Protein AF-A0A3P7KPQ6-F1 (afdb_monomer_lite)

Radius of gyration: 29.23 Å; chains: 1; bounding box: 78×46×82 Å

Structure (mmCIF, N/CA/C/O backbone):
data_AF-A0A3P7KPQ6-F1
#
_entry.id   AF-A0A3P7KPQ6-F1
#
loop_
_atom_site.group_PDB
_atom_site.id
_atom_site.type_symbol
_atom_site.label_atom_id
_atom_site.label_alt_id
_atom_site.label_comp_id
_atom_site.label_asym_id
_atom_site.label_entity_id
_atom_site.label_seq_id
_atom_site.pdbx_PDB_ins_code
_atom_site.Cartn_x
_atom_site.Cartn_y
_atom_site.Cartn_z
_atom_site.occupancy
_atom_site.B_iso_or_equiv
_atom_site.auth_seq_id
_atom_site.auth_comp_id
_atom_site.auth_asym_id
_atom_site.auth_atom_id
_atom_site.pdbx_PDB_model_num
ATOM 1 N N . MET A 1 1 ? 40.093 -17.070 -29.134 1.00 40.03 1 MET A N 1
ATOM 2 C CA . MET A 1 1 ? 38.646 -16.863 -29.335 1.00 40.03 1 MET A CA 1
ATOM 3 C C . MET A 1 1 ? 38.081 -16.556 -27.960 1.00 40.03 1 MET A C 1
ATOM 5 O O . MET A 1 1 ? 38.085 -17.448 -27.127 1.00 40.03 1 MET A O 1
ATOM 9 N N . ILE A 1 2 ? 37.786 -15.289 -27.662 1.00 41.88 2 ILE A N 1
ATOM 10 C CA . ILE A 1 2 ? 37.215 -14.915 -26.360 1.00 41.88 2 ILE A CA 1
ATOM 11 C C . ILE A 1 2 ? 35.729 -15.240 -26.460 1.00 41.88 2 ILE A C 1
ATOM 13 O O . ILE A 1 2 ? 35.014 -14.605 -27.232 1.00 41.88 2 ILE A O 1
ATOM 17 N N . VAL A 1 3 ? 35.294 -16.284 -25.761 1.00 50.78 3 VAL A N 1
ATOM 18 C CA . VAL A 1 3 ? 33.870 -16.552 -25.576 1.00 50.78 3 VAL A CA 1
ATOM 19 C C . VAL A 1 3 ? 33.383 -15.497 -24.590 1.00 50.78 3 VAL A C 1
ATOM 21 O O . VAL A 1 3 ? 33.813 -15.490 -23.443 1.00 50.78 3 VAL A O 1
ATOM 24 N N . LEU A 1 4 ? 32.561 -14.560 -25.057 1.00 64.06 4 LEU A N 1
ATOM 25 C CA . LEU A 1 4 ? 31.861 -13.623 -24.181 1.00 64.06 4 LEU A CA 1
ATOM 26 C C . LEU A 1 4 ? 30.796 -14.427 -23.430 1.00 64.06 4 LEU A C 1
ATOM 28 O O . LEU A 1 4 ? 29.825 -14.873 -24.046 1.00 64.06 4 LEU A O 1
ATOM 32 N N . GLU A 1 5 ? 30.997 -14.652 -22.130 1.00 74.44 5 GLU A N 1
ATOM 33 C CA . GLU A 1 5 ? 30.219 -15.610 -21.325 1.00 74.44 5 GLU A CA 1
ATOM 34 C C . GLU A 1 5 ? 28.703 -15.348 -21.370 1.00 74.44 5 GLU A C 1
ATOM 36 O O . GLU A 1 5 ? 27.913 -16.292 -21.355 1.00 74.44 5 GLU A O 1
ATOM 41 N N . CYS A 1 6 ? 28.285 -14.092 -21.561 1.00 90.50 6 CYS A N 1
ATOM 42 C CA . CYS A 1 6 ? 26.873 -13.703 -21.620 1.00 90.50 6 CYS A CA 1
ATOM 43 C C . CYS A 1 6 ? 26.280 -13.522 -23.024 1.00 90.50 6 CYS A C 1
ATOM 45 O O . CYS A 1 6 ? 25.148 -13.061 -23.157 1.00 90.50 6 CYS A O 1
ATOM 47 N N . SER A 1 7 ? 26.986 -13.920 -24.086 1.00 85.81 7 SER A N 1
ATOM 48 C CA . SER A 1 7 ? 26.488 -13.796 -25.472 1.00 85.81 7 SER A CA 1
ATOM 49 C C . SER A 1 7 ? 25.746 -15.032 -25.995 1.00 85.81 7 SER A C 1
ATOM 51 O O . SER A 1 7 ? 25.157 -14.988 -27.072 1.00 85.81 7 SER A O 1
ATOM 53 N N . GLU A 1 8 ? 25.755 -16.130 -25.240 1.00 88.75 8 GLU A N 1
ATOM 54 C CA . GLU A 1 8 ? 25.076 -17.382 -25.580 1.00 88.75 8 GLU A CA 1
ATOM 55 C C . GLU A 1 8 ? 24.461 -18.010 -24.325 1.00 88.75 8 GLU A C 1
ATOM 57 O O . GLU A 1 8 ? 24.780 -19.137 -23.932 1.00 88.75 8 GLU A O 1
ATOM 62 N N . LEU A 1 9 ? 23.567 -17.278 -23.669 1.00 90.88 9 LEU A N 1
ATOM 63 C CA . LEU A 1 9 ? 22.932 -17.745 -22.443 1.00 90.88 9 LEU A CA 1
ATOM 64 C C . LEU A 1 9 ? 21.876 -18.817 -22.734 1.00 90.88 9 LEU A C 1
ATOM 66 O O . LEU A 1 9 ? 21.063 -18.701 -23.658 1.00 90.88 9 LEU A O 1
ATOM 70 N N . GLY A 1 10 ? 21.888 -19.864 -21.909 1.00 88.56 10 GLY A N 1
ATOM 71 C CA . GLY A 1 10 ? 20.759 -20.782 -21.770 1.00 88.56 10 GLY A CA 1
ATOM 72 C C . GLY A 1 10 ? 19.614 -20.143 -20.971 1.00 88.56 10 GLY A C 1
ATOM 73 O O . GLY A 1 10 ? 19.654 -18.950 -20.676 1.00 88.56 10 GLY A O 1
ATOM 74 N N . PRO A 1 11 ? 18.575 -20.909 -20.604 1.00 87.12 11 PRO A N 1
ATOM 75 C CA . PRO A 1 11 ? 17.462 -20.381 -19.824 1.00 87.12 11 PRO A CA 1
ATOM 76 C C . PRO A 1 11 ? 17.933 -19.812 -18.478 1.00 87.12 11 PRO A C 1
ATOM 78 O O . PRO A 1 11 ? 18.502 -20.532 -17.660 1.00 87.12 11 PRO A O 1
ATOM 81 N N . ILE A 1 12 ? 17.651 -18.531 -18.239 1.00 85.56 12 ILE A N 1
ATOM 82 C CA . ILE A 1 12 ? 17.834 -17.863 -16.946 1.00 85.56 12 ILE A CA 1
ATOM 83 C C . ILE A 1 12 ? 16.513 -17.201 -16.582 1.00 85.56 12 ILE A C 1
ATOM 85 O O . ILE A 1 12 ? 15.968 -16.420 -17.361 1.00 85.56 12 ILE A O 1
ATOM 89 N N . THR A 1 13 ? 15.998 -17.521 -15.397 1.00 78.44 13 THR A N 1
ATOM 90 C CA . THR A 1 13 ? 14.724 -16.982 -14.890 1.00 78.44 13 THR A CA 1
ATOM 91 C C . THR A 1 13 ? 14.867 -16.270 -13.545 1.00 78.44 13 THR A C 1
ATOM 93 O O . THR A 1 13 ? 13.930 -15.608 -13.103 1.00 78.44 13 THR A O 1
ATOM 96 N N . ASN A 1 14 ? 16.033 -16.360 -12.891 1.00 87.88 14 ASN A N 1
ATOM 97 C CA . ASN A 1 14 ? 16.299 -15.722 -11.602 1.00 87.88 14 ASN A CA 1
ATOM 98 C C . ASN A 1 14 ? 17.379 -14.635 -11.728 1.00 87.88 14 ASN A C 1
ATOM 100 O O . ASN A 1 14 ? 18.436 -14.855 -12.317 1.00 87.88 14 ASN A O 1
ATOM 104 N N . ALA A 1 15 ? 17.120 -13.478 -11.118 1.00 92.69 15 ALA A N 1
ATOM 105 C CA . ALA A 1 15 ? 18.017 -12.330 -11.081 1.00 92.69 15 ALA A CA 1
ATOM 106 C C . ALA A 1 15 ? 19.390 -12.618 -10.475 1.00 92.69 15 ALA A C 1
ATOM 108 O O . ALA A 1 15 ? 20.374 -12.087 -10.974 1.00 92.69 15 ALA A O 1
ATOM 109 N N . ALA A 1 16 ? 19.465 -13.444 -9.425 1.00 93.00 16 ALA A N 1
ATOM 110 C CA . ALA A 1 16 ? 20.740 -13.751 -8.772 1.00 93.00 16 ALA A CA 1
ATOM 111 C C . ALA A 1 16 ? 21.706 -14.449 -9.740 1.00 93.00 16 ALA A C 1
ATOM 113 O O . ALA A 1 16 ? 22.848 -14.031 -9.878 1.00 93.00 16 ALA A O 1
ATOM 114 N N . GLN A 1 17 ? 21.204 -15.433 -10.490 1.00 92.00 17 GLN A N 1
ATOM 115 C CA . GLN A 1 17 ? 21.990 -16.144 -11.495 1.00 92.00 17 GLN A CA 1
ATOM 116 C C . GLN A 1 17 ? 22.426 -15.216 -12.635 1.00 92.00 17 GLN A C 1
ATOM 118 O O . GLN A 1 17 ? 23.574 -15.273 -13.060 1.00 92.00 17 GLN A O 1
ATOM 123 N N . LEU A 1 18 ? 21.526 -14.353 -13.127 1.00 93.88 18 LEU A N 1
ATOM 124 C CA . LEU A 1 18 ? 21.885 -13.381 -14.164 1.00 93.88 18 LEU A CA 1
ATOM 125 C C . LEU A 1 18 ? 22.985 -12.431 -13.673 1.00 93.88 18 LEU A C 1
ATOM 127 O O . LEU A 1 18 ? 23.912 -12.132 -14.416 1.00 93.88 18 LEU A O 1
ATOM 131 N N . PHE A 1 19 ? 22.874 -11.961 -12.430 1.00 94.94 19 PHE A N 1
ATOM 132 C CA . PHE A 1 19 ? 23.860 -11.079 -11.821 1.00 94.94 19 PHE A CA 1
ATOM 133 C C . PHE A 1 19 ? 25.223 -11.764 -11.687 1.00 94.94 19 PHE A C 1
ATOM 135 O O . PHE A 1 19 ? 26.215 -11.224 -12.158 1.00 94.94 19 PHE A O 1
ATOM 142 N N . GLU A 1 20 ? 25.268 -12.968 -11.116 1.00 92.56 20 GLU A N 1
ATOM 143 C CA . GLU A 1 20 ? 26.513 -13.723 -10.929 1.00 92.56 20 GLU A CA 1
ATOM 144 C C . GLU A 1 20 ? 27.228 -14.030 -12.249 1.00 92.56 20 GLU A C 1
ATOM 146 O O . GLU A 1 20 ? 28.453 -14.027 -12.286 1.00 92.56 20 GLU A O 1
ATOM 151 N N . GLN A 1 21 ? 26.476 -14.282 -13.325 1.00 91.94 21 GLN A N 1
ATOM 152 C CA . GLN A 1 21 ? 27.052 -14.635 -14.624 1.00 91.94 21 GLN A CA 1
ATOM 153 C C . GLN A 1 21 ? 27.410 -13.422 -15.486 1.00 91.94 21 GLN A C 1
ATOM 155 O O . GLN A 1 21 ? 28.360 -13.501 -16.254 1.00 91.94 21 GLN A O 1
ATOM 160 N N . CYS A 1 22 ? 26.651 -12.324 -15.400 1.00 95.00 22 CYS A N 1
ATOM 161 C CA . CYS A 1 22 ? 26.729 -11.229 -16.374 1.00 95.00 22 CYS A CA 1
ATOM 162 C C . CYS A 1 22 ? 27.070 -9.862 -15.788 1.00 95.00 22 CYS A C 1
ATOM 164 O O . CYS A 1 22 ? 27.018 -8.864 -16.513 1.00 95.00 22 CYS A O 1
ATOM 166 N N . ALA A 1 23 ? 27.391 -9.768 -14.496 1.00 94.62 23 ALA A N 1
ATOM 167 C CA . ALA A 1 23 ? 27.790 -8.496 -13.912 1.00 94.62 23 ALA A CA 1
ATOM 168 C C . ALA A 1 23 ? 29.025 -7.919 -14.615 1.00 94.62 23 ALA A C 1
ATOM 170 O O . ALA A 1 23 ? 30.063 -8.564 -14.720 1.00 94.62 23 ALA A O 1
ATOM 171 N N . GLY A 1 24 ? 28.909 -6.679 -15.097 1.00 91.56 24 GLY A N 1
ATOM 172 C CA . GLY A 1 24 ? 29.990 -5.993 -15.801 1.00 91.56 24 GLY A CA 1
ATOM 173 C C . GLY A 1 24 ? 30.233 -6.453 -17.242 1.00 91.56 24 GLY A C 1
ATOM 174 O O . GLY A 1 24 ? 31.104 -5.868 -17.892 1.00 91.56 24 GLY A O 1
ATOM 175 N N . GLU A 1 25 ? 29.466 -7.414 -17.761 1.00 95.00 25 GLU A N 1
ATOM 176 C CA . GLU A 1 25 ? 29.592 -7.880 -19.142 1.00 95.00 25 GLU A CA 1
ATOM 177 C C . GLU A 1 25 ? 29.020 -6.858 -20.147 1.00 95.00 25 GLU A C 1
ATOM 179 O O . GLU A 1 25 ? 28.042 -6.160 -19.859 1.00 95.00 25 GLU A O 1
ATOM 184 N N . PRO A 1 26 ? 29.607 -6.737 -21.353 1.00 95.38 26 PRO A N 1
ATOM 185 C CA . PRO A 1 26 ? 29.146 -5.782 -22.359 1.00 95.38 26 PRO A CA 1
ATOM 186 C C . PRO A 1 26 ? 27.950 -6.274 -23.185 1.00 95.38 26 PRO A C 1
ATOM 188 O O . PRO A 1 26 ? 27.300 -5.456 -23.841 1.00 95.38 26 PRO A O 1
ATOM 191 N N . PHE A 1 27 ? 27.657 -7.578 -23.169 1.00 95.62 27 PHE A N 1
ATOM 192 C CA . PHE A 1 27 ? 26.602 -8.185 -23.979 1.00 95.62 27 PHE A CA 1
ATOM 193 C C . PHE A 1 27 ? 25.775 -9.185 -23.176 1.00 95.62 27 PHE A C 1
ATOM 195 O O . PHE A 1 27 ? 26.331 -10.000 -22.445 1.00 95.62 27 PHE A O 1
ATOM 202 N N . ILE A 1 28 ? 24.455 -9.169 -23.373 1.00 95.56 28 ILE A N 1
ATOM 203 C CA . ILE A 1 28 ? 23.542 -10.220 -22.899 1.00 95.56 28 ILE A CA 1
ATOM 204 C C . ILE A 1 28 ? 22.723 -10.719 -24.083 1.00 95.56 28 ILE A C 1
ATOM 206 O O . ILE A 1 28 ? 21.909 -9.972 -24.621 1.00 95.56 28 ILE A O 1
ATOM 210 N N . ALA A 1 29 ? 22.884 -11.977 -24.481 1.00 94.31 29 ALA A N 1
ATOM 211 C CA . ALA A 1 29 ? 22.094 -12.564 -25.556 1.00 94.31 29 ALA A CA 1
ATOM 212 C C . ALA A 1 29 ? 21.772 -14.048 -25.305 1.00 94.31 29 ALA A C 1
ATOM 214 O O . ALA A 1 29 ? 22.604 -14.788 -24.773 1.00 94.31 29 ALA A O 1
ATOM 215 N N . PRO A 1 30 ? 20.561 -14.504 -25.676 1.00 93.69 30 PRO A N 1
ATOM 216 C CA . PRO A 1 30 ? 20.190 -15.907 -25.610 1.00 93.69 30 PRO A CA 1
ATOM 217 C C . PRO A 1 30 ? 20.825 -16.704 -26.743 1.00 93.69 30 PRO A C 1
ATOM 219 O O . PRO A 1 30 ? 20.992 -16.205 -27.856 1.00 93.69 30 PRO A O 1
ATOM 222 N N . ARG A 1 31 ? 21.019 -18.003 -26.513 1.00 92.69 31 ARG A N 1
ATOM 223 C CA . ARG A 1 31 ? 21.176 -18.954 -27.623 1.00 92.69 31 ARG A CA 1
ATOM 224 C C . ARG A 1 31 ? 19.899 -19.019 -28.469 1.00 92.69 31 ARG A C 1
ATOM 226 O O . ARG A 1 31 ? 18.802 -18.833 -27.928 1.00 92.69 31 ARG A O 1
ATOM 233 N N . PRO A 1 32 ? 19.998 -19.354 -29.770 1.00 90.94 32 PRO A N 1
ATOM 234 C CA . PRO A 1 32 ? 18.831 -19.555 -30.624 1.00 90.94 32 PRO A CA 1
ATOM 235 C C . PRO A 1 32 ? 17.777 -20.458 -29.968 1.00 90.94 32 PRO A C 1
ATOM 237 O O . PRO A 1 32 ? 18.093 -21.520 -29.437 1.00 90.94 32 PRO A O 1
ATOM 240 N N . GLY A 1 33 ? 16.518 -20.014 -29.979 1.00 89.94 33 GLY A N 1
ATOM 241 C CA . GLY A 1 33 ? 15.397 -20.733 -29.360 1.00 89.94 33 GLY A CA 1
ATOM 242 C C . GLY A 1 33 ? 15.212 -20.507 -27.853 1.00 89.94 33 GLY A C 1
ATOM 243 O O . GLY A 1 33 ? 14.233 -21.001 -27.299 1.00 89.94 33 GLY A O 1
ATOM 244 N N . THR A 1 34 ? 16.085 -19.742 -27.186 1.00 93.38 34 THR A N 1
ATOM 245 C CA . THR A 1 34 ? 15.959 -19.422 -25.752 1.00 93.38 34 THR A CA 1
ATOM 246 C C . THR A 1 34 ? 15.285 -18.067 -25.531 1.00 93.38 34 THR A C 1
ATOM 248 O O . THR A 1 34 ? 15.597 -17.085 -26.202 1.00 93.38 34 THR A O 1
ATOM 251 N N . ILE A 1 35 ? 14.379 -17.997 -24.550 1.00 92.44 35 ILE A N 1
ATOM 252 C CA . ILE A 1 35 ? 13.733 -16.755 -24.108 1.00 92.44 35 ILE A CA 1
ATOM 253 C C . ILE A 1 35 ? 14.295 -16.376 -22.738 1.00 92.44 35 ILE A C 1
ATOM 255 O O . ILE A 1 35 ? 14.120 -17.117 -21.773 1.00 92.44 35 ILE A O 1
ATOM 259 N N . LEU A 1 36 ? 14.932 -15.208 -22.644 1.00 94.56 36 LEU A N 1
ATOM 260 C CA . LEU A 1 36 ? 15.418 -14.656 -21.377 1.00 94.56 36 LEU A CA 1
ATOM 261 C C . LEU A 1 36 ? 14.417 -13.640 -20.836 1.00 94.56 36 LEU A C 1
ATOM 263 O O . LEU A 1 36 ? 14.310 -12.529 -21.354 1.00 94.56 36 LEU A O 1
ATOM 267 N N . HIS A 1 37 ? 13.689 -14.007 -19.787 1.00 95.19 37 HIS A N 1
ATOM 268 C CA . HIS A 1 37 ? 12.849 -13.072 -19.042 1.00 95.19 37 HIS A CA 1
ATOM 269 C C . HIS A 1 37 ? 13.200 -13.171 -17.564 1.00 95.19 37 HIS A C 1
ATOM 271 O O . HIS A 1 37 ? 13.042 -14.229 -16.961 1.00 95.19 37 HIS A O 1
ATOM 277 N N . VAL A 1 38 ? 13.693 -12.069 -16.997 1.00 96.06 38 VAL A N 1
ATOM 278 C CA . VAL A 1 38 ? 14.183 -12.032 -15.619 1.00 96.06 38 VAL A CA 1
ATOM 279 C C . VAL A 1 38 ? 13.532 -10.889 -14.840 1.00 96.06 38 VAL A C 1
ATOM 281 O O . VAL A 1 38 ? 13.500 -9.741 -15.284 1.00 96.06 38 VAL A O 1
ATOM 284 N N . ASP A 1 39 ? 13.015 -11.210 -13.656 1.00 96.38 39 ASP A N 1
ATOM 285 C CA . ASP A 1 39 ? 12.513 -10.235 -12.688 1.00 96.38 39 ASP A CA 1
ATOM 286 C C . ASP A 1 39 ? 13.653 -9.775 -11.770 1.00 96.38 39 ASP A C 1
ATOM 288 O O . ASP A 1 39 ? 14.111 -10.527 -10.911 1.00 96.38 39 ASP A O 1
ATOM 292 N N . LEU A 1 40 ? 14.096 -8.530 -11.946 1.00 96.81 40 LEU A N 1
ATOM 293 C CA . LEU A 1 40 ? 15.186 -7.906 -11.196 1.00 96.81 40 LEU A CA 1
ATOM 294 C C . LEU A 1 40 ? 14.705 -7.104 -9.979 1.00 96.81 40 LEU A C 1
ATOM 296 O O . LEU A 1 40 ? 15.508 -6.430 -9.337 1.00 96.81 40 LEU A O 1
ATOM 300 N N . SER A 1 41 ? 13.421 -7.179 -9.617 1.00 94.88 41 SER A N 1
ATOM 301 C CA . SER A 1 41 ? 12.817 -6.379 -8.536 1.00 94.88 41 SER A CA 1
ATOM 302 C C . SER A 1 41 ? 13.497 -6.533 -7.173 1.00 94.88 41 SER A C 1
ATOM 304 O O . SER A 1 41 ? 13.357 -5.664 -6.313 1.00 94.88 41 SER A O 1
ATOM 306 N N . LYS A 1 42 ? 14.202 -7.652 -6.962 1.00 93.88 42 LYS A N 1
ATOM 307 C CA . LYS A 1 42 ? 14.890 -7.992 -5.708 1.00 93.88 42 LYS A CA 1
ATOM 308 C C . LYS A 1 42 ? 16.362 -7.579 -5.664 1.00 93.88 42 LYS A C 1
ATOM 310 O O . LYS A 1 42 ? 16.957 -7.694 -4.597 1.00 93.88 42 LYS A O 1
ATOM 315 N N . LEU A 1 43 ? 16.950 -7.144 -6.780 1.00 95.50 43 LEU A N 1
ATOM 316 C CA . LEU A 1 43 ? 18.332 -6.668 -6.780 1.00 95.50 43 LEU A CA 1
ATOM 317 C C . LEU A 1 43 ? 18.419 -5.284 -6.136 1.00 95.50 43 LEU A C 1
ATOM 319 O O . LEU A 1 43 ? 17.512 -4.458 -6.270 1.00 95.50 43 LEU A O 1
ATOM 323 N N . THR A 1 44 ? 19.522 -5.034 -5.434 1.00 96.00 44 THR A N 1
ATOM 324 C CA . THR A 1 44 ? 19.821 -3.711 -4.886 1.00 96.00 44 THR A CA 1
ATOM 325 C C . THR A 1 44 ? 20.224 -2.744 -5.997 1.00 96.00 44 THR A C 1
ATOM 327 O O . THR A 1 44 ? 20.606 -3.145 -7.097 1.00 96.00 44 THR A O 1
ATOM 330 N N . GLU A 1 45 ? 20.181 -1.444 -5.702 1.00 96.31 45 GLU A N 1
ATOM 331 C CA . GLU A 1 45 ? 20.647 -0.428 -6.649 1.00 96.31 45 GLU A CA 1
ATOM 332 C C . GLU A 1 45 ? 22.112 -0.651 -7.050 1.00 96.31 45 GLU A C 1
ATOM 334 O O . GLU A 1 45 ? 22.435 -0.584 -8.233 1.00 96.31 45 GLU A O 1
ATOM 339 N N . GLN A 1 46 ? 22.969 -1.017 -6.091 1.00 96.62 46 GLN A N 1
ATOM 340 C CA . GLN A 1 46 ? 24.370 -1.336 -6.356 1.00 96.62 46 GLN A CA 1
ATOM 341 C C . GLN A 1 46 ? 24.516 -2.534 -7.305 1.00 96.62 46 GLN A C 1
ATOM 343 O O . GLN A 1 46 ? 25.233 -2.436 -8.296 1.00 96.62 46 GLN A O 1
ATOM 348 N N . GLN A 1 47 ? 23.790 -3.630 -7.059 1.00 97.31 47 GLN A N 1
ATOM 349 C CA . GLN A 1 47 ? 23.829 -4.808 -7.934 1.00 97.31 47 GLN A CA 1
ATOM 350 C C . GLN A 1 47 ? 23.367 -4.475 -9.358 1.00 97.31 47 GLN A C 1
ATOM 352 O O . GLN A 1 47 ? 23.940 -4.955 -10.329 1.00 97.31 47 GLN A O 1
ATOM 357 N N . LEU A 1 48 ? 22.349 -3.627 -9.510 1.00 97.44 48 LEU A N 1
ATOM 358 C CA . LEU A 1 48 ? 21.886 -3.200 -10.832 1.00 97.44 48 LEU A CA 1
ATOM 359 C C . LEU A 1 48 ? 22.909 -2.305 -11.536 1.00 97.44 48 LEU A C 1
ATOM 361 O O . LEU A 1 48 ? 23.092 -2.423 -12.746 1.00 97.44 48 LEU A O 1
ATOM 365 N N . HIS A 1 49 ? 23.587 -1.418 -10.803 1.00 96.62 49 HIS A N 1
ATOM 366 C CA . HIS A 1 49 ? 24.649 -0.582 -11.371 1.00 96.62 49 HIS A CA 1
ATOM 367 C C . HIS A 1 49 ? 25.836 -1.424 -11.822 1.00 96.62 49 HIS A C 1
ATOM 369 O O . HIS A 1 49 ? 26.341 -1.191 -12.914 1.00 96.62 49 HIS A O 1
ATOM 375 N N . GLU A 1 50 ? 26.240 -2.417 -11.034 1.00 97.12 50 GLU A N 1
ATOM 376 C CA . GLU A 1 50 ? 27.290 -3.373 -11.399 1.00 97.12 50 GLU A CA 1
ATOM 377 C C . GLU A 1 50 ? 26.878 -4.219 -12.614 1.00 97.12 50 GLU A C 1
ATOM 379 O O . GLU A 1 50 ? 27.648 -4.346 -13.567 1.00 97.12 50 GLU A O 1
ATOM 384 N N . LEU A 1 51 ? 25.632 -4.709 -12.641 1.00 96.62 51 LEU A N 1
ATOM 385 C CA . LEU A 1 51 ? 25.097 -5.487 -13.759 1.00 96.62 51 LEU A CA 1
ATOM 386 C C . LEU A 1 51 ? 25.149 -4.723 -15.084 1.00 96.62 51 LEU A C 1
ATOM 388 O O . LEU A 1 51 ? 25.515 -5.282 -16.113 1.00 96.62 51 LEU A O 1
ATOM 392 N N . PHE A 1 52 ? 24.799 -3.437 -15.064 1.00 96.62 52 PHE A N 1
ATOM 393 C CA . PHE A 1 52 ? 24.668 -2.637 -16.282 1.00 96.62 52 PHE A CA 1
ATOM 394 C C . PHE A 1 52 ? 25.847 -1.697 -16.558 1.00 96.62 52 PHE A C 1
ATOM 396 O O . PHE A 1 52 ? 25.823 -0.981 -17.562 1.00 96.62 52 PHE A O 1
ATOM 403 N N . ALA A 1 53 ? 26.895 -1.714 -15.726 1.00 95.69 53 ALA A N 1
ATOM 404 C CA . ALA A 1 53 ? 28.016 -0.770 -15.781 1.00 95.69 53 ALA A CA 1
ATOM 405 C C . ALA A 1 53 ? 28.674 -0.675 -17.166 1.00 95.69 53 ALA A C 1
ATOM 407 O O . ALA A 1 53 ? 29.023 0.417 -17.619 1.00 95.69 53 ALA A O 1
ATOM 408 N N . ASN A 1 54 ? 28.824 -1.812 -17.850 1.00 95.81 54 ASN A N 1
ATOM 409 C CA . ASN A 1 54 ? 29.470 -1.889 -19.159 1.00 95.81 54 ASN A CA 1
ATOM 410 C C . ASN A 1 54 ? 28.526 -2.302 -20.290 1.00 95.81 54 ASN A C 1
ATOM 412 O O . ASN A 1 54 ? 28.998 -2.433 -21.416 1.00 95.81 54 ASN A O 1
ATOM 416 N N . MET A 1 55 ? 27.230 -2.471 -20.018 1.00 96.44 55 MET A N 1
ATOM 417 C CA . MET A 1 55 ? 26.273 -3.036 -20.970 1.00 96.44 55 MET A CA 1
ATOM 418 C C . MET A 1 55 ? 26.191 -2.193 -22.247 1.00 96.44 55 MET A C 1
ATOM 420 O O . MET A 1 55 ? 25.877 -1.002 -22.180 1.00 96.44 55 MET A O 1
ATOM 424 N N . VAL A 1 56 ? 26.458 -2.809 -23.400 1.00 96.31 56 VAL A N 1
ATOM 425 C CA . VAL A 1 56 ? 26.453 -2.171 -24.727 1.00 96.31 56 VAL A CA 1
ATOM 426 C C . VAL A 1 56 ? 25.238 -2.622 -25.528 1.00 96.31 56 VAL A C 1
ATOM 428 O O . VAL A 1 56 ? 24.465 -1.775 -25.988 1.00 96.31 56 VAL A O 1
ATOM 431 N N . GLU A 1 57 ? 25.032 -3.936 -25.654 1.00 96.19 57 GLU A N 1
ATOM 432 C CA . GLU A 1 57 ? 23.848 -4.500 -26.307 1.00 96.19 57 GLU A CA 1
ATOM 433 C C . GLU A 1 57 ? 23.232 -5.640 -25.500 1.00 96.19 57 GLU A C 1
ATOM 435 O O . GLU A 1 57 ? 23.937 -6.452 -24.906 1.00 96.19 57 GLU A O 1
ATOM 440 N N . MET A 1 58 ? 21.903 -5.739 -25.507 1.00 95.88 58 MET A N 1
ATOM 441 C CA . MET A 1 58 ? 21.216 -6.831 -24.819 1.00 95.88 58 MET A CA 1
ATOM 442 C C . MET A 1 58 ? 19.945 -7.298 -25.537 1.00 95.88 58 MET A C 1
ATOM 444 O O . MET A 1 58 ? 19.204 -6.500 -26.112 1.00 95.88 58 MET A O 1
ATOM 448 N N . GLN A 1 59 ? 19.669 -8.599 -25.477 1.00 96.19 59 GLN A N 1
ATOM 449 C CA . GLN A 1 59 ? 18.433 -9.236 -25.921 1.00 96.19 59 GLN A CA 1
ATOM 450 C C . GLN A 1 59 ? 17.808 -10.009 -24.757 1.00 96.19 59 GLN A C 1
ATOM 452 O O . GLN A 1 59 ? 18.094 -11.179 -24.525 1.00 96.19 59 GLN A O 1
ATOM 457 N N . ILE A 1 60 ? 16.953 -9.341 -23.993 1.00 96.31 60 ILE A N 1
ATOM 458 C CA . ILE A 1 60 ? 16.364 -9.876 -22.761 1.00 96.31 60 ILE A CA 1
ATOM 459 C C . ILE A 1 60 ? 15.145 -9.033 -22.391 1.00 96.31 60 ILE A C 1
ATOM 461 O O . ILE A 1 60 ? 15.104 -7.836 -22.674 1.00 96.31 60 ILE A O 1
ATOM 465 N N . CYS A 1 61 ? 14.145 -9.649 -21.768 1.00 96.81 61 CYS A N 1
ATOM 466 C CA . CYS A 1 61 ? 13.060 -8.930 -21.116 1.00 96.81 61 CYS A CA 1
ATOM 467 C C . CYS A 1 61 ? 13.392 -8.810 -19.634 1.00 96.81 61 CYS A C 1
ATOM 469 O O . CYS A 1 61 ? 13.594 -9.833 -18.975 1.00 96.81 61 CYS A O 1
ATOM 471 N N . ILE A 1 62 ? 13.424 -7.592 -19.101 1.00 96.75 62 ILE A N 1
ATOM 472 C CA . ILE A 1 62 ? 13.583 -7.394 -17.660 1.00 96.75 62 ILE A CA 1
ATOM 473 C C . ILE A 1 62 ? 12.373 -6.699 -17.055 1.00 96.75 62 ILE A C 1
ATOM 475 O O . ILE A 1 62 ? 11.787 -5.783 -17.640 1.00 96.75 62 ILE A O 1
ATOM 479 N N . THR A 1 63 ? 12.026 -7.132 -15.851 1.00 97.31 63 THR A N 1
ATOM 480 C CA . THR A 1 63 ? 10.992 -6.509 -15.031 1.00 97.31 63 THR A CA 1
ATOM 481 C C . THR A 1 63 ? 11.629 -5.958 -13.765 1.00 97.31 63 THR A C 1
ATOM 483 O O . THR A 1 63 ? 12.389 -6.653 -13.099 1.00 97.31 63 THR A O 1
ATOM 486 N N . VAL A 1 64 ? 11.324 -4.705 -13.438 1.00 96.88 64 VAL A N 1
ATOM 487 C CA . VAL A 1 64 ? 11.587 -4.106 -12.130 1.00 96.88 64 VAL A CA 1
ATOM 488 C C . VAL A 1 64 ? 10.250 -3.577 -11.624 1.00 96.88 64 VAL A C 1
ATOM 490 O O . VAL A 1 64 ? 9.693 -2.621 -12.170 1.00 96.88 64 VAL A O 1
ATOM 493 N N . GLU A 1 65 ? 9.706 -4.249 -10.619 1.00 94.12 65 GLU A N 1
ATOM 494 C CA . GLU A 1 65 ? 8.393 -4.002 -10.045 1.00 94.12 65 GLU A CA 1
ATOM 495 C C . GLU A 1 65 ? 8.474 -3.815 -8.528 1.00 94.12 65 GLU A C 1
ATOM 497 O O . GLU A 1 65 ? 8.961 -4.676 -7.795 1.00 94.12 65 GLU A O 1
ATOM 502 N N . GLY A 1 66 ? 7.947 -2.699 -8.017 1.00 90.00 66 GLY A N 1
ATOM 503 C CA . GLY A 1 66 ? 7.885 -2.483 -6.567 1.00 90.00 66 GLY A CA 1
ATOM 504 C C . GLY A 1 66 ? 9.255 -2.441 -5.882 1.00 90.00 66 GLY A C 1
ATOM 505 O O . GLY A 1 66 ? 9.344 -2.743 -4.687 1.00 90.00 66 GLY A O 1
ATOM 506 N N . SER A 1 67 ? 10.317 -2.121 -6.625 1.00 92.06 67 SER A N 1
ATOM 507 C CA . SER A 1 67 ? 11.681 -2.059 -6.106 1.00 92.06 67 SER A CA 1
ATOM 508 C C . SER A 1 67 ? 11.910 -0.792 -5.272 1.00 92.06 67 SER A C 1
ATOM 510 O O . SER A 1 67 ? 11.236 0.228 -5.443 1.00 92.06 67 SER A O 1
ATOM 512 N N . SER A 1 68 ? 12.879 -0.856 -4.356 1.00 90.62 68 SER A N 1
ATOM 513 C CA . SER A 1 68 ? 13.357 0.281 -3.556 1.00 90.62 68 SER A CA 1
ATOM 514 C C . SER A 1 68 ? 14.426 1.123 -4.263 1.00 90.62 68 SER A C 1
ATOM 516 O O . SER A 1 68 ? 14.932 2.079 -3.679 1.00 90.62 68 SER A O 1
ATOM 518 N N . VAL A 1 69 ? 14.793 0.757 -5.493 1.00 94.56 69 VAL A N 1
ATOM 519 C CA . VAL A 1 69 ? 15.803 1.448 -6.304 1.00 94.56 69 VAL A CA 1
ATOM 520 C C . VAL A 1 69 ? 15.359 2.873 -6.621 1.00 94.56 69 VAL A C 1
ATOM 522 O O . VAL A 1 69 ? 14.214 3.106 -7.013 1.00 94.56 69 VAL A O 1
ATOM 525 N N . LYS A 1 70 ? 16.289 3.820 -6.482 1.00 96.19 70 LYS A N 1
ATOM 526 C CA . LYS A 1 70 ? 16.086 5.234 -6.807 1.00 96.19 70 LYS A CA 1
ATOM 527 C C . LYS A 1 70 ? 16.604 5.592 -8.189 1.00 96.19 70 LYS A C 1
ATOM 529 O O . LYS A 1 70 ? 16.003 6.427 -8.862 1.00 96.19 70 LYS A O 1
ATOM 534 N N . SER A 1 71 ? 17.693 4.962 -8.626 1.00 96.31 71 SER A N 1
ATOM 535 C CA . SER A 1 71 ? 18.325 5.255 -9.912 1.00 96.31 71 SER A CA 1
ATOM 536 C C . SER A 1 71 ? 18.656 3.987 -10.693 1.00 96.31 71 SER A C 1
ATOM 538 O O . SER A 1 71 ? 19.403 3.135 -10.220 1.00 96.31 71 SER A O 1
ATOM 540 N N . LEU A 1 72 ? 18.217 3.927 -11.951 1.00 95.88 72 LEU A N 1
ATOM 541 C CA . LEU A 1 72 ? 18.664 2.937 -12.936 1.00 95.88 72 LEU A CA 1
ATOM 542 C C . LEU A 1 72 ? 19.548 3.610 -13.986 1.00 95.88 72 LEU A C 1
ATOM 544 O O . LEU A 1 72 ? 19.180 4.653 -14.528 1.00 95.88 72 LEU A O 1
ATOM 548 N N . ARG A 1 73 ? 20.725 3.042 -14.267 1.00 94.94 73 ARG A N 1
ATOM 549 C CA . ARG A 1 73 ? 21.704 3.646 -15.181 1.00 94.94 73 ARG A CA 1
ATOM 550 C C . ARG A 1 73 ? 22.286 2.612 -16.130 1.00 94.94 73 ARG A C 1
ATOM 552 O O . ARG A 1 73 ? 22.790 1.585 -15.695 1.00 94.94 73 ARG A O 1
ATOM 559 N N . PHE A 1 74 ? 22.265 2.951 -17.413 1.00 95.62 74 PHE A N 1
ATOM 560 C CA . PHE A 1 74 ? 22.807 2.156 -18.509 1.00 95.62 74 PHE A CA 1
ATOM 561 C C . PHE A 1 74 ? 23.796 3.027 -19.298 1.00 95.62 74 PHE A C 1
ATOM 563 O O . PHE A 1 74 ? 23.463 3.567 -20.356 1.00 95.62 74 PHE A O 1
ATOM 570 N N . PRO A 1 75 ? 25.008 3.252 -18.762 1.00 96.00 75 PRO A N 1
ATOM 571 C CA . PRO A 1 75 ? 25.916 4.299 -19.232 1.00 96.00 75 PRO A CA 1
ATOM 572 C C . PRO A 1 75 ? 26.450 4.071 -20.649 1.00 96.00 75 PRO A C 1
ATOM 574 O O . PRO A 1 75 ? 26.868 5.032 -21.294 1.00 96.00 75 PRO A O 1
ATOM 577 N N . ARG A 1 76 ? 26.464 2.821 -21.129 1.00 97.00 76 ARG A N 1
ATOM 578 C CA . ARG A 1 76 ? 27.051 2.430 -22.420 1.00 97.00 76 ARG A CA 1
ATOM 579 C C . ARG A 1 76 ? 26.063 1.795 -23.398 1.00 97.00 76 ARG A C 1
ATOM 581 O O . ARG A 1 76 ? 26.462 1.485 -24.516 1.00 97.00 76 ARG A O 1
ATOM 588 N N . LEU A 1 77 ? 24.795 1.656 -23.012 1.00 96.06 77 LEU A N 1
ATOM 589 C CA . LEU A 1 77 ? 23.814 0.924 -23.803 1.00 96.06 77 LEU A CA 1
ATOM 590 C C . LEU A 1 77 ? 23.492 1.670 -25.100 1.00 96.06 77 LEU A C 1
ATOM 592 O O . LEU A 1 77 ? 23.114 2.843 -25.077 1.00 96.06 77 LEU A O 1
ATOM 596 N N . ILE A 1 78 ? 23.616 0.963 -26.220 1.00 95.50 78 ILE A N 1
ATOM 597 C CA . ILE A 1 78 ? 23.278 1.463 -27.557 1.00 95.50 78 ILE A CA 1
ATOM 598 C C . ILE A 1 78 ? 22.153 0.664 -28.220 1.00 95.50 78 ILE A C 1
ATOM 600 O O . ILE A 1 78 ? 21.527 1.175 -29.151 1.00 95.50 78 ILE A O 1
ATOM 604 N N . ARG A 1 79 ? 21.874 -0.563 -27.751 1.00 95.50 79 ARG A N 1
ATOM 605 C CA . ARG A 1 79 ? 20.833 -1.423 -28.326 1.00 95.50 79 ARG A CA 1
ATOM 606 C C . ARG A 1 79 ? 20.228 -2.396 -27.316 1.00 95.50 79 ARG A C 1
ATOM 608 O O . ARG A 1 79 ? 20.935 -3.129 -26.638 1.00 95.50 79 ARG A O 1
ATOM 615 N N . TRP A 1 80 ? 18.905 -2.480 -27.296 1.00 95.56 80 TRP A N 1
ATOM 616 C CA . TRP A 1 80 ? 18.150 -3.407 -26.469 1.00 95.56 80 TRP A CA 1
ATOM 617 C C . TRP A 1 80 ? 16.960 -3.991 -27.229 1.00 95.56 80 TRP A C 1
ATOM 619 O O . TRP A 1 80 ? 15.992 -3.303 -27.580 1.00 95.56 80 TRP A O 1
ATOM 629 N N . LEU A 1 81 ? 17.038 -5.296 -27.470 1.00 95.31 81 LEU A N 1
ATOM 630 C CA . LEU A 1 81 ? 15.986 -6.096 -28.073 1.00 95.31 81 LEU A CA 1
ATOM 631 C C . LEU A 1 81 ? 15.181 -6.850 -27.001 1.00 95.31 81 LEU A C 1
ATOM 633 O O . LEU A 1 81 ? 15.746 -7.331 -26.019 1.00 95.31 81 LEU A O 1
ATOM 637 N N . PRO A 1 82 ? 13.862 -7.005 -27.183 1.00 95.56 82 PRO A N 1
ATOM 638 C CA . PRO A 1 82 ? 13.070 -7.825 -26.288 1.00 95.56 82 PRO A CA 1
ATOM 639 C C . PRO A 1 82 ? 13.432 -9.298 -26.469 1.00 95.56 82 PRO A C 1
ATOM 641 O O . PRO A 1 82 ? 13.858 -9.737 -27.539 1.00 95.56 82 PRO A O 1
ATOM 644 N N . CYS A 1 83 ? 13.186 -10.081 -25.428 1.00 94.69 83 CYS A N 1
ATOM 645 C CA . CYS A 1 83 ? 13.373 -11.527 -25.442 1.00 94.69 83 CYS A CA 1
ATOM 646 C C . CYS A 1 83 ? 12.478 -12.268 -26.447 1.00 94.69 83 CYS A C 1
ATOM 648 O O . CYS A 1 83 ? 12.817 -13.372 -26.861 1.00 94.69 83 CYS A O 1
ATOM 650 N N . ALA A 1 84 ? 11.340 -11.683 -26.833 1.00 93.44 84 ALA A N 1
ATOM 651 C CA . ALA A 1 84 ? 10.415 -12.244 -27.812 1.00 93.44 84 ALA A CA 1
ATOM 652 C C . ALA A 1 84 ? 9.571 -11.147 -28.483 1.00 93.44 84 ALA A C 1
ATOM 654 O O . ALA A 1 84 ? 9.409 -10.043 -27.955 1.00 93.44 84 ALA A O 1
ATOM 655 N N . ASN A 1 85 ? 8.986 -11.462 -29.641 1.00 91.06 85 ASN A N 1
ATOM 656 C CA . ASN A 1 85 ? 8.055 -10.561 -30.323 1.00 91.06 85 ASN A CA 1
ATOM 657 C C . ASN A 1 85 ? 6.826 -10.270 -29.445 1.00 91.06 85 ASN A C 1
ATOM 659 O O . ASN A 1 85 ? 6.264 -11.170 -28.826 1.00 91.06 85 ASN A O 1
ATOM 663 N N . GLY A 1 86 ? 6.416 -9.000 -29.384 1.00 89.38 86 GLY A N 1
ATOM 664 C CA . GLY A 1 86 ? 5.273 -8.549 -28.580 1.00 89.38 86 GLY A CA 1
ATOM 665 C C . GLY A 1 86 ? 5.528 -8.438 -27.070 1.00 89.38 86 GLY A C 1
ATOM 666 O O . GLY A 1 86 ? 4.641 -7.994 -26.348 1.00 89.38 86 GLY A O 1
ATOM 667 N N . LYS A 1 87 ? 6.719 -8.798 -26.571 1.00 93.38 87 LYS A N 1
ATOM 668 C CA . LYS A 1 87 ? 7.102 -8.602 -25.162 1.00 93.38 87 LYS A CA 1
ATOM 669 C C . LYS A 1 87 ? 7.891 -7.303 -24.989 1.00 93.38 87 LYS A C 1
ATOM 671 O O . LYS A 1 87 ? 8.705 -7.014 -25.864 1.00 93.38 87 LYS A O 1
ATOM 676 N N . PRO A 1 88 ? 7.682 -6.527 -23.910 1.00 95.06 88 PRO A N 1
ATOM 677 C CA . PRO A 1 88 ? 8.492 -5.346 -23.629 1.00 95.06 88 PRO A CA 1
ATOM 678 C C . PRO A 1 88 ? 9.913 -5.749 -23.231 1.00 95.06 88 PRO A C 1
ATOM 680 O O . PRO A 1 88 ? 10.100 -6.657 -22.422 1.00 95.06 88 PRO A O 1
ATOM 683 N N . ALA A 1 89 ? 10.912 -5.056 -23.773 1.00 95.62 89 ALA A N 1
ATOM 684 C CA . ALA A 1 89 ? 12.304 -5.236 -23.374 1.00 95.62 89 ALA A CA 1
ATOM 685 C C . ALA A 1 89 ? 12.516 -4.822 -21.905 1.00 95.62 89 ALA A C 1
ATOM 687 O O . ALA A 1 89 ? 13.197 -5.510 -21.146 1.00 95.62 89 ALA A O 1
ATOM 688 N N . LEU A 1 90 ? 11.847 -3.745 -21.487 1.00 95.69 90 LEU A N 1
ATOM 689 C CA . LEU A 1 90 ? 11.898 -3.205 -20.132 1.00 95.69 90 LEU A CA 1
ATOM 690 C C . LEU A 1 90 ? 10.487 -3.003 -19.570 1.00 95.69 90 LEU A C 1
ATOM 692 O O . LEU A 1 90 ? 9.641 -2.387 -20.209 1.00 95.69 90 LEU A O 1
ATOM 696 N N . THR A 1 91 ? 10.234 -3.485 -18.358 1.00 96.81 91 THR A N 1
ATOM 697 C CA . THR A 1 91 ? 9.014 -3.190 -17.593 1.00 96.81 91 THR A CA 1
ATOM 698 C C . THR A 1 91 ? 9.389 -2.529 -16.273 1.00 96.81 91 THR A C 1
ATOM 700 O O . THR A 1 91 ? 10.006 -3.169 -15.426 1.00 96.81 91 THR A O 1
ATOM 703 N N . LEU A 1 92 ? 9.009 -1.264 -16.094 1.00 95.50 92 LEU A N 1
ATOM 704 C CA . LEU A 1 92 ? 9.186 -0.483 -14.870 1.00 95.50 92 LEU A CA 1
ATOM 705 C C . LEU A 1 92 ? 7.817 -0.113 -14.309 1.00 95.50 92 LEU A C 1
ATOM 707 O O . LEU A 1 92 ? 7.184 0.840 -14.774 1.00 95.50 92 LEU A O 1
ATOM 711 N N . VAL A 1 93 ? 7.353 -0.858 -13.309 1.00 94.12 93 VAL A N 1
ATOM 712 C CA . VAL A 1 93 ? 6.018 -0.651 -12.741 1.00 94.12 93 VAL A CA 1
ATOM 713 C C . VAL A 1 93 ? 6.038 -0.553 -11.225 1.00 94.12 93 VAL A C 1
ATOM 715 O O . VAL A 1 93 ? 6.734 -1.303 -10.555 1.00 94.12 93 VAL A O 1
ATOM 718 N N . TYR A 1 94 ? 5.261 0.365 -10.654 1.00 91.31 94 TYR A N 1
ATOM 719 C CA . TYR A 1 94 ? 5.127 0.486 -9.196 1.00 91.31 94 TYR A CA 1
ATOM 720 C C . TYR A 1 94 ? 6.451 0.734 -8.443 1.00 91.31 94 TYR A C 1
ATOM 722 O O . TYR A 1 94 ? 6.549 0.418 -7.259 1.00 91.31 94 TYR A O 1
ATOM 730 N N . ASN A 1 95 ? 7.487 1.289 -9.083 1.00 92.81 95 ASN A N 1
ATOM 731 C CA . ASN A 1 95 ? 8.745 1.603 -8.402 1.00 92.81 95 ASN A CA 1
ATOM 732 C C . ASN A 1 95 ? 8.627 2.966 -7.722 1.00 92.81 95 ASN A C 1
ATOM 734 O O . ASN A 1 95 ? 8.937 4.014 -8.286 1.00 92.81 95 ASN A O 1
ATOM 738 N N . TYR A 1 96 ? 8.135 2.946 -6.486 1.00 88.88 96 TYR A N 1
ATOM 739 C CA . TYR A 1 96 ? 7.730 4.144 -5.747 1.00 88.88 96 TYR A CA 1
ATOM 740 C C . TYR A 1 96 ? 8.864 5.097 -5.375 1.00 88.88 96 TYR A C 1
ATOM 742 O O . TYR A 1 96 ? 8.610 6.240 -4.999 1.00 88.88 96 TYR A O 1
ATOM 750 N N . PHE A 1 97 ? 10.103 4.625 -5.455 1.00 90.69 97 PHE A N 1
ATOM 751 C CA . PHE A 1 97 ? 11.295 5.396 -5.125 1.00 90.69 97 PHE A CA 1
ATOM 752 C C . PHE A 1 97 ? 12.113 5.773 -6.352 1.00 90.69 97 PHE A C 1
ATOM 754 O O . PHE A 1 97 ? 13.074 6.518 -6.203 1.00 90.69 97 PHE A O 1
ATOM 761 N N . LEU A 1 98 ? 11.732 5.284 -7.535 1.00 94.31 98 LEU A N 1
ATOM 762 C CA . LEU A 1 98 ? 12.472 5.506 -8.763 1.00 94.31 98 LEU A CA 1
ATOM 763 C C . LEU A 1 98 ? 12.355 6.973 -9.169 1.00 94.31 98 LEU A C 1
ATOM 765 O O . LEU A 1 98 ? 11.292 7.442 -9.566 1.00 94.31 98 LEU A O 1
ATOM 769 N N . GLU A 1 99 ? 13.467 7.679 -9.050 1.00 94.88 99 GLU A N 1
ATOM 770 C CA . GLU A 1 99 ? 13.603 9.108 -9.318 1.00 94.88 99 GLU A CA 1
ATOM 771 C C . GLU A 1 99 ? 14.340 9.341 -10.643 1.00 94.88 99 GLU A C 1
ATOM 773 O O . GLU A 1 99 ? 14.225 10.410 -11.237 1.00 94.88 99 GLU A O 1
ATOM 778 N N . ASN A 1 100 ? 15.088 8.345 -11.134 1.00 94.75 100 ASN A N 1
ATOM 779 C CA . ASN A 1 100 ? 15.924 8.510 -12.315 1.00 94.75 100 ASN A CA 1
ATOM 780 C C . ASN A 1 100 ? 16.105 7.211 -13.117 1.00 94.75 100 ASN A C 1
ATOM 782 O O . ASN A 1 100 ? 16.353 6.142 -12.555 1.00 94.75 100 ASN A O 1
ATOM 786 N N . VAL A 1 101 ? 16.053 7.324 -14.445 1.00 93.75 101 VAL A N 1
ATOM 787 C CA . VAL A 1 101 ? 16.354 6.244 -15.392 1.00 93.75 101 VAL A CA 1
ATOM 788 C C . VAL A 1 101 ? 17.160 6.839 -16.542 1.00 93.75 101 VAL A C 1
ATOM 790 O O . VAL A 1 101 ? 16.661 7.706 -17.250 1.00 93.75 101 VAL A O 1
ATOM 793 N N . GLN A 1 102 ? 18.401 6.387 -16.733 1.00 91.75 102 GLN A N 1
ATOM 794 C CA . GLN A 1 102 ? 19.333 7.022 -17.669 1.00 91.75 102 GLN A CA 1
ATOM 795 C C . GLN A 1 102 ? 19.893 6.058 -18.706 1.00 91.75 102 GLN A C 1
ATOM 797 O O . GLN A 1 102 ? 20.438 5.006 -18.361 1.00 91.75 102 GLN A O 1
ATOM 802 N N . PHE A 1 103 ? 19.877 6.508 -19.963 1.00 92.56 103 PHE A N 1
ATOM 803 C CA . PHE A 1 103 ? 20.498 5.832 -21.102 1.00 92.56 103 PHE A CA 1
ATOM 804 C C . PHE A 1 103 ? 21.352 6.812 -21.927 1.00 92.56 103 PHE A C 1
ATOM 806 O O . PHE A 1 103 ? 20.993 7.152 -23.054 1.00 92.56 103 PHE A O 1
ATOM 813 N N . PRO A 1 104 ? 22.493 7.297 -21.402 1.00 92.12 104 PRO A N 1
ATOM 814 C CA . PRO A 1 104 ? 23.235 8.418 -21.994 1.00 92.12 104 PRO A CA 1
ATOM 815 C C . PRO A 1 104 ? 23.757 8.185 -23.420 1.00 92.12 104 PRO A C 1
ATOM 817 O O . PRO A 1 104 ? 24.105 9.139 -24.113 1.00 92.12 104 PRO A O 1
ATOM 820 N N . LYS A 1 105 ? 23.878 6.922 -23.851 1.00 94.12 105 LYS A N 1
ATOM 821 C CA . LYS A 1 105 ? 24.340 6.537 -25.195 1.00 94.12 105 LYS A CA 1
ATOM 822 C C . LYS A 1 105 ? 23.218 6.032 -26.104 1.00 94.12 105 LYS A C 1
ATOM 824 O O . LYS A 1 105 ? 23.475 5.813 -27.290 1.00 94.12 105 LYS A O 1
ATOM 829 N N . CYS A 1 106 ? 21.990 5.901 -25.596 1.00 90.94 106 CYS A N 1
ATOM 830 C CA . CYS A 1 106 ? 20.861 5.500 -26.422 1.00 90.94 106 CYS A CA 1
ATOM 831 C C . CYS A 1 106 ? 20.534 6.587 -27.448 1.00 90.94 106 CYS A C 1
ATOM 833 O O . CYS A 1 106 ? 20.447 7.774 -27.140 1.00 90.94 106 CYS A O 1
ATOM 835 N N . LYS A 1 107 ? 20.283 6.148 -28.679 1.00 90.44 107 LYS A N 1
ATOM 836 C CA . LYS A 1 107 ? 19.665 6.954 -29.738 1.00 90.44 107 LYS A CA 1
ATOM 837 C C . LYS A 1 107 ? 18.223 6.497 -29.969 1.00 90.44 107 LYS A C 1
ATOM 839 O O . LYS A 1 107 ? 17.767 5.525 -29.368 1.00 90.44 107 LYS A O 1
ATOM 844 N N . ARG A 1 108 ? 17.503 7.166 -30.871 1.00 88.94 108 ARG A N 1
ATOM 845 C CA . ARG A 1 108 ? 16.153 6.753 -31.281 1.00 88.94 108 ARG A CA 1
ATOM 846 C C . ARG A 1 108 ? 16.119 5.284 -31.714 1.00 88.94 108 ARG A C 1
ATOM 848 O O . ARG A 1 108 ? 16.871 4.886 -32.598 1.00 88.94 108 ARG A O 1
ATOM 855 N N . GLY A 1 109 ? 15.240 4.495 -31.097 1.00 87.12 109 GLY A N 1
ATOM 856 C CA . GLY A 1 109 ? 15.100 3.061 -31.356 1.00 87.12 109 GLY A CA 1
ATOM 857 C C . GLY A 1 109 ? 16.119 2.173 -30.639 1.00 87.12 109 GLY A C 1
ATOM 858 O O . GLY A 1 109 ? 16.128 0.970 -30.888 1.00 87.12 109 GLY A O 1
ATOM 859 N N . CYS A 1 110 ? 16.945 2.739 -29.751 1.00 92.19 110 CYS A N 1
ATOM 860 C CA . CYS A 1 110 ? 17.875 1.989 -28.908 1.00 92.19 110 CYS A CA 1
ATOM 861 C C . CYS A 1 110 ? 17.150 0.900 -28.119 1.00 92.19 110 CYS A C 1
ATOM 863 O O . CYS A 1 110 ? 17.599 -0.238 -28.102 1.00 92.19 110 CYS A O 1
ATOM 865 N N . ILE A 1 111 ? 15.997 1.229 -27.532 1.00 93.12 111 ILE A N 1
ATOM 866 C CA . ILE A 1 111 ? 15.141 0.276 -26.826 1.00 93.12 111 ILE A CA 1
ATOM 867 C C . ILE A 1 111 ? 13.883 0.080 -27.662 1.00 93.12 111 ILE A C 1
ATOM 869 O O . ILE A 1 111 ? 13.153 1.035 -27.941 1.00 93.12 111 ILE A O 1
ATOM 873 N N . LYS A 1 112 ? 13.640 -1.161 -28.098 1.00 90.75 112 LYS A N 1
ATOM 874 C CA . LYS A 1 112 ? 12.547 -1.456 -29.038 1.00 90.75 112 LYS A CA 1
ATOM 875 C C . LYS A 1 112 ? 11.179 -1.101 -28.450 1.00 90.75 112 LYS A C 1
ATOM 877 O O . LYS A 1 112 ? 10.377 -0.452 -29.119 1.00 90.75 112 LYS A O 1
ATOM 882 N N . ASN A 1 113 ? 10.932 -1.524 -27.213 1.00 92.94 113 ASN A N 1
ATOM 883 C CA . ASN A 1 113 ? 9.678 -1.326 -26.497 1.00 92.94 113 ASN A CA 1
ATOM 884 C C . ASN A 1 113 ? 9.865 -1.422 -24.976 1.00 92.94 113 ASN A C 1
ATOM 886 O O . ASN A 1 113 ? 10.685 -2.202 -24.489 1.00 92.94 113 ASN A O 1
ATOM 890 N N . ALA A 1 114 ? 9.072 -0.663 -24.223 1.00 94.19 114 ALA A N 1
ATOM 891 C CA . ALA A 1 114 ? 9.037 -0.738 -22.765 1.00 94.19 114 ALA A CA 1
ATOM 892 C C . ALA A 1 114 ? 7.640 -0.420 -22.215 1.00 94.19 114 ALA A C 1
ATOM 894 O O . ALA A 1 114 ? 6.831 0.210 -22.890 1.00 94.19 114 ALA A O 1
ATOM 895 N N . ILE A 1 115 ? 7.381 -0.841 -20.979 1.00 95.56 115 ILE A N 1
ATOM 896 C CA . ILE A 1 115 ? 6.210 -0.442 -20.192 1.00 95.56 115 ILE A CA 1
ATOM 897 C C . ILE A 1 115 ? 6.712 0.323 -18.975 1.00 95.56 115 ILE A C 1
ATOM 899 O O . ILE A 1 115 ? 7.466 -0.224 -18.172 1.00 95.56 115 ILE A O 1
ATOM 903 N N . ILE A 1 116 ? 6.297 1.577 -18.828 1.00 93.62 116 ILE A N 1
ATOM 904 C CA . ILE A 1 116 ? 6.659 2.438 -17.700 1.00 93.62 116 ILE A CA 1
ATOM 905 C C . ILE A 1 116 ? 5.374 3.015 -17.125 1.00 93.62 116 ILE A C 1
ATOM 907 O O . ILE A 1 116 ? 4.769 3.922 -17.690 1.00 93.62 116 ILE A O 1
ATOM 911 N N . LYS A 1 117 ? 4.938 2.473 -15.991 1.00 92.62 117 LYS A N 1
ATOM 912 C CA . LYS A 1 117 ? 3.637 2.799 -15.403 1.00 92.62 117 LYS A CA 1
ATOM 913 C C . LYS A 1 117 ? 3.757 2.959 -13.893 1.00 92.62 117 LYS A C 1
ATOM 915 O O . LYS A 1 117 ? 4.423 2.169 -13.234 1.00 92.62 117 LYS A O 1
ATOM 920 N N . ASN A 1 118 ? 3.048 3.934 -13.325 1.00 89.88 118 ASN A N 1
ATOM 921 C CA . ASN A 1 118 ? 2.885 4.061 -11.870 1.00 89.88 118 ASN A CA 1
ATOM 922 C C . ASN A 1 118 ? 4.214 4.174 -11.093 1.00 89.88 118 ASN A C 1
ATOM 924 O O . ASN A 1 118 ? 4.379 3.551 -10.044 1.00 89.88 118 ASN A O 1
ATOM 928 N N . ASN A 1 119 ? 5.167 4.958 -11.604 1.00 91.25 119 ASN A N 1
ATOM 929 C CA . ASN A 1 119 ? 6.405 5.309 -10.899 1.00 91.25 119 ASN A CA 1
ATOM 930 C C . ASN A 1 119 ? 6.270 6.760 -10.389 1.00 91.25 119 ASN A C 1
ATOM 932 O O . ASN A 1 119 ? 6.681 7.683 -11.087 1.00 91.25 119 ASN A O 1
ATOM 936 N N . PRO A 1 120 ? 5.635 6.994 -9.222 1.00 87.06 120 PRO A N 1
ATOM 937 C CA . PRO A 1 120 ? 5.146 8.315 -8.802 1.00 87.06 120 PRO A CA 1
ATOM 938 C C . PRO A 1 120 ? 6.235 9.376 -8.619 1.00 87.06 120 PRO A C 1
ATOM 940 O O . PRO A 1 120 ? 5.945 10.565 -8.700 1.00 87.06 120 PRO A O 1
ATOM 943 N N . LYS A 1 121 ? 7.476 8.957 -8.355 1.00 89.19 121 LYS A N 1
ATOM 944 C CA . LYS A 1 121 ? 8.618 9.856 -8.180 1.00 89.19 121 LYS A CA 1
ATOM 945 C C . LYS A 1 121 ? 9.433 10.092 -9.445 1.00 89.19 121 LYS A C 1
ATOM 947 O O . LYS A 1 121 ? 10.341 10.918 -9.409 1.00 89.19 121 LYS A O 1
ATOM 952 N N . LEU A 1 122 ? 9.125 9.396 -10.538 1.00 91.12 122 LEU A N 1
ATOM 953 C CA . LEU A 1 122 ? 9.846 9.562 -11.789 1.00 91.12 122 LEU A CA 1
ATOM 954 C C . LEU A 1 122 ? 9.388 10.880 -12.439 1.00 91.12 122 LEU A C 1
ATOM 956 O O . LEU A 1 122 ? 8.212 10.990 -12.799 1.00 91.12 122 LEU A O 1
ATOM 960 N N . PRO A 1 123 ? 10.267 11.889 -12.578 1.00 89.12 123 PRO A N 1
ATOM 961 C CA . PRO A 1 123 ? 9.892 13.188 -13.127 1.00 89.12 123 PRO A CA 1
ATOM 962 C C . PRO A 1 123 ? 9.400 13.078 -14.573 1.00 89.12 123 PRO A C 1
ATOM 964 O O . PRO A 1 123 ? 9.912 12.268 -15.349 1.00 89.12 123 PRO A O 1
ATOM 967 N N . SER A 1 124 ? 8.465 13.950 -14.967 1.00 86.56 124 SER A N 1
ATOM 968 C CA . SER A 1 124 ? 7.998 14.030 -16.361 1.00 86.56 124 SER A CA 1
ATOM 969 C C . SER A 1 124 ? 9.142 14.289 -17.339 1.00 86.56 124 SER A C 1
ATOM 971 O O . SER A 1 124 ? 9.127 13.718 -18.420 1.00 86.56 124 SER A O 1
ATOM 973 N N . THR A 1 125 ? 10.164 15.056 -16.947 1.00 89.56 125 THR A N 1
ATOM 974 C CA . THR A 1 125 ? 11.340 15.330 -17.789 1.00 89.56 125 THR A CA 1
ATOM 975 C C . THR A 1 125 ? 12.108 14.057 -18.141 1.00 89.56 125 THR A C 1
ATOM 977 O O . THR A 1 125 ? 12.479 13.859 -19.292 1.00 89.56 125 THR A O 1
ATOM 980 N N . ILE A 1 126 ? 12.282 13.142 -17.183 1.00 90.31 126 ILE A N 1
ATOM 981 C CA . ILE A 1 126 ? 12.917 11.842 -17.435 1.00 90.31 126 ILE A CA 1
ATOM 982 C C . ILE A 1 126 ? 12.032 10.983 -18.339 1.00 90.31 126 ILE A C 1
ATOM 984 O O . ILE A 1 126 ? 12.520 10.270 -19.210 1.00 90.31 126 ILE A O 1
ATOM 988 N N . ILE A 1 127 ? 10.714 11.062 -18.172 1.00 85.62 127 ILE A N 1
ATOM 989 C CA . ILE A 1 127 ? 9.777 10.355 -19.043 1.00 85.62 127 ILE A CA 1
ATOM 990 C C . ILE A 1 127 ? 9.833 10.893 -20.484 1.00 85.62 127 ILE A C 1
ATOM 992 O O . ILE A 1 127 ? 9.833 10.110 -21.431 1.00 85.62 127 ILE A O 1
ATOM 996 N N . GLU A 1 128 ? 9.912 12.210 -20.664 1.00 87.38 128 GLU A N 1
ATOM 997 C CA . GLU A 1 128 ? 10.094 12.843 -21.974 1.00 87.38 128 GLU A CA 1
ATOM 998 C C . GLU A 1 128 ? 11.401 12.382 -22.627 1.00 87.38 128 GLU A C 1
ATOM 1000 O O . GLU A 1 128 ? 11.388 11.989 -23.793 1.00 87.38 128 GLU A O 1
ATOM 1005 N N . GLU A 1 129 ? 12.500 12.318 -21.866 1.00 87.56 129 GLU A N 1
ATOM 1006 C CA . GLU A 1 129 ? 13.763 11.739 -22.332 1.00 87.56 129 GLU A CA 1
ATOM 1007 C C . GLU A 1 129 ? 13.588 10.281 -22.775 1.00 87.56 129 GLU A C 1
ATOM 1009 O O . GLU A 1 129 ?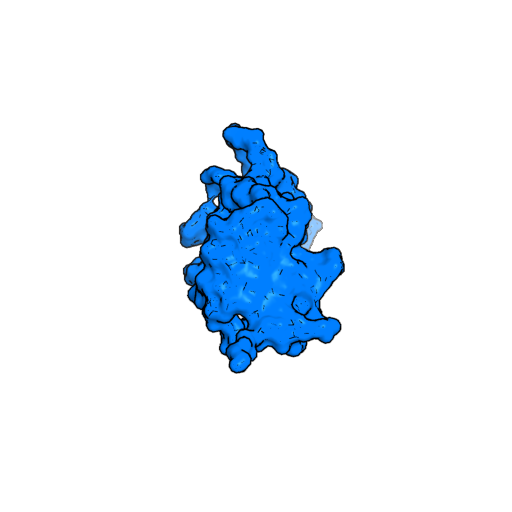 14.086 9.907 -23.839 1.00 87.56 129 GLU A O 1
ATOM 1014 N N . ILE A 1 130 ? 12.834 9.468 -22.024 1.00 86.12 130 ILE A N 1
ATOM 1015 C CA . ILE A 1 130 ? 12.546 8.071 -22.383 1.00 86.12 130 ILE A CA 1
ATOM 1016 C C . ILE A 1 130 ? 11.890 7.956 -23.766 1.00 86.12 130 ILE A C 1
ATOM 1018 O O . ILE A 1 130 ? 12.283 7.129 -24.598 1.00 86.12 130 ILE A O 1
ATOM 1022 N N . LEU A 1 131 ? 10.913 8.817 -24.038 1.00 87.50 131 LEU A N 1
ATOM 1023 C CA . LEU A 1 131 ? 10.185 8.824 -25.304 1.00 87.50 131 LEU A CA 1
ATOM 1024 C C . LEU A 1 131 ? 11.065 9.230 -26.501 1.00 87.50 131 LEU A C 1
ATOM 1026 O O . LEU A 1 131 ? 10.723 8.910 -27.638 1.00 87.50 131 LEU A O 1
ATOM 1030 N N . THR A 1 132 ? 12.220 9.872 -26.283 1.00 87.81 132 THR A N 1
ATOM 1031 C CA . THR A 1 132 ? 13.146 10.218 -27.380 1.00 87.81 132 THR A CA 1
ATOM 1032 C C . THR A 1 132 ? 13.895 9.010 -27.949 1.00 87.81 132 THR A C 1
ATOM 1034 O O . THR A 1 132 ? 14.240 9.000 -29.136 1.00 87.81 132 THR A O 1
ATOM 1037 N N . TRP A 1 133 ? 14.139 7.976 -27.136 1.00 84.38 133 TRP A N 1
ATOM 1038 C CA . TRP A 1 133 ? 14.895 6.789 -27.548 1.00 84.38 133 TRP A CA 1
ATOM 1039 C C . TRP A 1 133 ? 14.060 5.512 -27.692 1.00 84.38 133 TRP A C 1
ATOM 1041 O O . TRP A 1 133 ? 14.541 4.554 -28.304 1.00 84.38 133 TRP A O 1
ATOM 1051 N N . CYS A 1 134 ? 12.816 5.488 -27.210 1.00 84.25 134 CYS A N 1
ATOM 1052 C CA . CYS A 1 134 ? 11.924 4.336 -27.325 1.00 84.25 134 CYS A CA 1
ATOM 1053 C C . CYS A 1 134 ? 10.834 4.527 -28.385 1.00 84.25 134 CYS A C 1
ATOM 1055 O O . CYS A 1 134 ? 10.027 5.447 -28.301 1.00 84.25 134 CYS A O 1
ATOM 1057 N N . ASN A 1 135 ? 10.756 3.614 -29.358 1.00 76.38 135 ASN A N 1
ATOM 1058 C CA . ASN A 1 135 ? 9.780 3.726 -30.450 1.00 76.38 135 ASN A CA 1
ATOM 1059 C C . ASN A 1 135 ? 8.380 3.207 -30.078 1.00 76.38 135 ASN A C 1
ATOM 1061 O O . ASN A 1 135 ? 7.387 3.739 -30.564 1.00 76.38 135 ASN A O 1
ATOM 1065 N N . GLN A 1 136 ? 8.295 2.149 -29.266 1.00 86.56 136 GLN A N 1
ATOM 1066 C CA . GLN A 1 136 ? 7.036 1.485 -28.901 1.00 86.56 136 GLN A CA 1
ATOM 1067 C C . GLN A 1 136 ? 6.928 1.359 -27.377 1.00 86.56 136 GLN A C 1
ATOM 1069 O O . GLN A 1 136 ? 6.927 0.257 -26.830 1.00 86.56 136 GLN A O 1
ATOM 1074 N N . CYS A 1 137 ? 6.911 2.497 -26.684 1.00 89.25 137 CYS A N 1
ATOM 1075 C CA . CYS A 1 137 ? 6.769 2.533 -25.232 1.00 89.25 137 CYS A CA 1
ATOM 1076 C C . CYS A 1 137 ? 5.330 2.822 -24.806 1.00 89.25 137 CYS A C 1
ATOM 1078 O O . CYS A 1 137 ? 4.720 3.782 -25.269 1.00 89.25 137 CYS A O 1
ATOM 1080 N N . GLU A 1 138 ? 4.824 2.021 -23.874 1.00 92.69 138 GLU A N 1
ATOM 1081 C CA . GLU A 1 138 ? 3.626 2.341 -23.108 1.00 92.69 138 GLU A CA 1
ATOM 1082 C C . GLU A 1 138 ? 4.055 3.101 -21.855 1.00 92.69 138 GLU A C 1
ATOM 1084 O O . GLU A 1 138 ? 4.719 2.554 -20.972 1.00 92.69 138 GLU A O 1
ATOM 1089 N N . VAL A 1 139 ? 3.693 4.378 -21.792 1.00 88.81 139 VAL A N 1
ATOM 1090 C CA . VAL A 1 139 ? 4.025 5.254 -20.673 1.00 88.81 139 VAL A CA 1
ATOM 1091 C C . VAL A 1 139 ? 2.737 5.760 -20.051 1.00 88.81 139 VAL A C 1
ATOM 1093 O O . VAL A 1 139 ? 1.940 6.425 -20.710 1.00 88.81 139 VAL A O 1
ATOM 1096 N N . ILE A 1 140 ? 2.542 5.457 -18.771 1.00 85.88 140 ILE A N 1
ATOM 1097 C CA . ILE A 1 140 ? 1.388 5.917 -18.000 1.00 85.88 140 ILE A CA 1
ATOM 1098 C C . ILE A 1 140 ? 1.889 6.787 -16.852 1.00 85.88 140 ILE A C 1
ATOM 1100 O O . ILE A 1 140 ? 2.509 6.308 -15.894 1.00 85.88 140 ILE A O 1
ATOM 1104 N N . TYR A 1 141 ? 1.593 8.080 -16.970 1.00 79.75 141 TYR A N 1
ATOM 1105 C CA . TYR A 1 141 ? 1.915 9.087 -15.971 1.00 79.75 141 TYR A CA 1
ATOM 1106 C C . TYR A 1 141 ? 1.084 8.877 -14.710 1.00 79.75 141 TYR A C 1
ATOM 1108 O O . TYR A 1 141 ? -0.110 8.583 -14.761 1.00 79.75 141 TYR A O 1
ATOM 1116 N N . THR A 1 142 ? 1.723 9.070 -13.559 1.00 80.12 142 THR A N 1
ATOM 1117 C CA . THR A 1 142 ? 0.978 9.230 -12.314 1.00 80.12 142 THR A CA 1
ATOM 1118 C C . THR A 1 142 ? 0.531 10.677 -12.236 1.00 80.12 142 THR A C 1
ATOM 1120 O O . THR A 1 142 ? 1.363 11.557 -12.039 1.00 80.12 142 THR A O 1
ATOM 1123 N N . GLU A 1 143 ? -0.764 10.930 -12.387 1.00 84.19 143 GLU A N 1
ATOM 1124 C CA . GLU A 1 143 ? -1.321 12.258 -12.150 1.00 84.19 143 GLU A CA 1
ATOM 1125 C C . GLU A 1 143 ? -1.429 12.496 -10.640 1.00 84.19 143 GLU A C 1
ATOM 1127 O O . GLU A 1 143 ? -2.221 11.823 -9.966 1.00 84.19 143 GLU A O 1
ATOM 1132 N N . PRO A 1 144 ? -0.663 13.445 -10.070 1.00 84.88 144 PRO A N 1
ATOM 1133 C CA . PRO A 1 144 ? -0.838 13.807 -8.676 1.00 84.88 144 PRO A CA 1
ATOM 1134 C C . PRO A 1 144 ? -2.268 14.287 -8.451 1.00 84.88 144 PRO A C 1
ATOM 1136 O O . PRO A 1 144 ? -2.871 14.933 -9.305 1.00 84.88 144 PRO A O 1
ATOM 1139 N N . SER A 1 145 ? -2.801 14.008 -7.269 1.00 88.88 145 SER A N 1
ATOM 1140 C CA . SER A 1 145 ? -4.176 14.343 -6.889 1.00 88.88 145 SER A CA 1
ATOM 1141 C C . SER A 1 145 ? -5.227 13.778 -7.839 1.00 88.88 145 SER A C 1
ATOM 1143 O O . SER A 1 145 ? -6.302 14.350 -7.975 1.00 88.88 145 SER A O 1
ATOM 1145 N N . CYS A 1 146 ? -4.907 12.663 -8.505 1.00 90.88 146 CYS A N 1
ATOM 1146 C CA . CYS A 1 146 ? -5.826 11.929 -9.369 1.00 90.88 146 CYS A CA 1
ATOM 1147 C C . CYS A 1 146 ? -6.423 12.791 -10.495 1.00 90.88 146 CYS A C 1
ATOM 1149 O O . CYS A 1 146 ? -7.571 12.589 -10.884 1.00 90.88 146 CYS A O 1
ATOM 1151 N N . GLY A 1 147 ? -5.636 13.75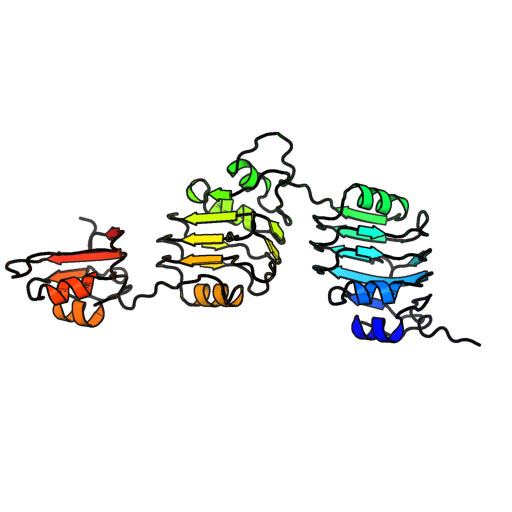1 -10.993 1.00 88.50 147 GLY A N 1
ATOM 1152 C CA . GLY A 1 147 ? -6.026 14.658 -12.075 1.00 88.50 147 GLY A CA 1
ATOM 1153 C C . GLY A 1 147 ? -6.666 15.966 -11.603 1.00 88.50 147 GLY A C 1
ATOM 1154 O O . GLY A 1 147 ? -6.983 16.818 -12.430 1.00 88.50 147 GLY A O 1
ATOM 1155 N N . LEU A 1 148 ? -6.826 16.182 -10.291 1.00 88.56 148 LEU A N 1
ATOM 1156 C CA . LEU A 1 148 ? -7.337 17.450 -9.772 1.00 88.56 148 LEU A CA 1
ATOM 1157 C C . LEU A 1 148 ? -6.360 18.598 -10.072 1.00 88.56 148 LEU A C 1
ATOM 1159 O O . LEU A 1 148 ? -5.270 18.704 -9.501 1.00 88.56 148 LEU A O 1
ATOM 1163 N N . SER A 1 149 ? -6.779 19.484 -10.974 1.00 71.94 149 SER A N 1
ATOM 1164 C CA . SER A 1 149 ? -6.088 20.718 -11.334 1.00 71.94 149 SER A CA 1
ATOM 1165 C C . SER A 1 149 ? -6.782 21.919 -10.685 1.00 71.94 149 SER A C 1
ATOM 1167 O O . SER A 1 149 ? -7.859 22.318 -11.115 1.00 71.94 149 SER A O 1
ATOM 1169 N N . GLY A 1 150 ? -6.177 22.512 -9.655 1.00 67.19 150 GLY A N 1
ATOM 1170 C CA . GLY A 1 150 ? -6.701 23.720 -9.009 1.00 67.19 150 GLY A CA 1
ATOM 1171 C C . GLY A 1 150 ? -5.997 24.036 -7.691 1.00 67.19 150 GLY A C 1
ATOM 1172 O O . GLY A 1 150 ? -5.401 23.152 -7.076 1.00 67.19 150 GLY A O 1
ATOM 1173 N N . VAL A 1 151 ? -6.041 25.301 -7.272 1.00 63.22 151 VAL A N 1
ATOM 1174 C CA . VAL A 1 151 ? -5.658 25.716 -5.915 1.00 63.22 151 VAL A CA 1
ATOM 1175 C C . VAL A 1 151 ? -6.904 25.537 -5.043 1.00 63.22 151 VAL A C 1
ATOM 1177 O O . VAL A 1 151 ? -7.884 26.242 -5.258 1.00 63.22 151 VAL A O 1
ATOM 1180 N N . GLY A 1 152 ? -6.894 24.579 -4.110 1.00 74.12 152 GLY A N 1
ATOM 1181 C CA . GLY A 1 152 ? -7.935 24.464 -3.077 1.00 74.12 152 GLY A CA 1
ATOM 1182 C C . GLY A 1 152 ? -9.056 23.443 -3.306 1.00 74.12 152 GLY A C 1
ATOM 1183 O O . GLY A 1 152 ? -10.189 23.708 -2.910 1.00 74.12 152 GLY A O 1
ATOM 1184 N N . TYR A 1 153 ? -8.781 22.281 -3.912 1.00 86.06 153 TYR A N 1
ATOM 1185 C CA . TYR A 1 153 ? -9.749 21.176 -3.851 1.00 86.06 153 TYR A CA 1
ATOM 1186 C C . TYR A 1 153 ? -9.903 20.686 -2.401 1.00 86.06 153 TYR A C 1
ATOM 1188 O O . TYR A 1 153 ? -8.938 20.662 -1.636 1.00 86.06 153 TYR A O 1
ATOM 1196 N N . SER A 1 154 ? -11.114 20.289 -2.008 1.00 90.31 154 SER A N 1
ATOM 1197 C CA . SER A 1 154 ? -11.355 19.781 -0.659 1.00 90.31 154 SER A CA 1
ATOM 1198 C C . SER A 1 154 ? -10.873 18.336 -0.502 1.00 90.31 154 SER A C 1
ATOM 1200 O O . SER A 1 154 ? -10.673 17.597 -1.468 1.00 90.31 154 SER A O 1
ATOM 1202 N N . MET A 1 155 ? -10.757 17.886 0.746 1.00 92.38 155 MET A N 1
ATOM 1203 C CA . MET A 1 155 ? -10.513 16.477 1.063 1.00 92.38 155 MET A CA 1
ATOM 1204 C C . MET A 1 155 ? -11.570 15.546 0.439 1.00 92.38 155 MET A C 1
ATOM 1206 O O . MET A 1 155 ? -11.229 14.470 -0.049 1.00 92.38 155 MET A O 1
ATOM 1210 N N . ILE A 1 156 ? -12.837 15.972 0.397 1.00 94.62 156 ILE A N 1
ATOM 1211 C CA . ILE A 1 156 ? -13.931 15.183 -0.186 1.00 94.62 156 ILE A CA 1
ATOM 1212 C C . ILE A 1 156 ? -13.762 15.080 -1.708 1.00 94.62 156 ILE A C 1
ATOM 1214 O O . ILE A 1 156 ? -13.932 13.998 -2.272 1.00 94.62 156 ILE A O 1
ATOM 1218 N N . ASP A 1 157 ? -13.368 16.172 -2.371 1.00 93.81 157 ASP A N 1
ATOM 1219 C CA . ASP A 1 157 ? -13.080 16.164 -3.812 1.00 93.81 157 ASP A CA 1
ATOM 1220 C C . ASP A 1 157 ? -11.932 15.208 -4.132 1.00 93.81 157 ASP A C 1
ATOM 1222 O O . ASP A 1 157 ? -12.014 14.435 -5.085 1.00 93.81 157 ASP A O 1
ATOM 1226 N N . PHE A 1 158 ? -10.893 15.201 -3.294 1.00 94.44 158 PHE A N 1
ATOM 1227 C CA . PHE A 1 158 ? -9.773 14.276 -3.423 1.00 94.44 158 PHE A CA 1
ATOM 1228 C C . PHE A 1 158 ? -10.208 12.813 -3.290 1.00 94.44 158 PHE A C 1
ATOM 1230 O O . PHE A 1 158 ? -9.847 11.994 -4.134 1.00 94.44 158 PHE A O 1
ATOM 1237 N N . VAL A 1 159 ? -11.024 12.479 -2.283 1.00 96.69 159 VAL A N 1
ATOM 1238 C CA . VAL A 1 159 ? -11.564 11.119 -2.112 1.00 96.69 159 VAL A CA 1
ATOM 1239 C C . VAL A 1 159 ? -12.341 10.678 -3.354 1.00 96.69 159 VAL A C 1
ATOM 1241 O O . VAL A 1 159 ? -12.124 9.579 -3.866 1.00 96.69 159 VAL A O 1
ATOM 1244 N N . ARG A 1 160 ? -13.211 11.546 -3.876 1.00 96.31 160 ARG A N 1
ATOM 1245 C CA . ARG A 1 160 ? -14.039 11.241 -5.050 1.00 96.31 160 ARG A CA 1
ATOM 1246 C C . ARG A 1 160 ? -13.213 11.106 -6.325 1.00 96.31 160 ARG A C 1
ATOM 1248 O O . ARG A 1 160 ? -13.406 10.148 -7.068 1.00 96.31 160 ARG A O 1
ATOM 1255 N N . ALA A 1 161 ? -12.267 12.011 -6.563 1.00 95.31 161 ALA A N 1
ATOM 1256 C CA . ALA A 1 161 ? -11.407 11.976 -7.746 1.00 95.31 161 ALA A CA 1
ATOM 1257 C C . ALA A 1 161 ? -10.472 10.756 -7.762 1.00 95.31 161 ALA A C 1
ATOM 1259 O O . ALA A 1 161 ? -10.166 10.205 -8.822 1.00 95.31 161 ALA A O 1
ATOM 1260 N N . CYS A 1 162 ? -10.026 10.320 -6.583 1.00 96.12 162 CYS A N 1
ATOM 1261 C CA . CYS A 1 162 ? -9.133 9.177 -6.434 1.00 96.12 162 CYS A CA 1
ATOM 1262 C C . CYS A 1 162 ? -9.844 7.821 -6.340 1.00 96.12 162 CYS A C 1
ATOM 1264 O O . CYS A 1 162 ? -9.169 6.788 -6.316 1.00 96.12 162 CYS A O 1
ATOM 1266 N N . ALA A 1 163 ? -11.180 7.789 -6.341 1.00 97.81 163 ALA A N 1
ATOM 1267 C CA . ALA A 1 163 ? -11.945 6.550 -6.379 1.00 97.81 163 ALA A CA 1
ATOM 1268 C C . ALA A 1 163 ? -11.516 5.653 -7.551 1.00 97.81 163 ALA A C 1
ATOM 1270 O O . ALA A 1 163 ? -11.489 6.060 -8.712 1.00 97.81 163 ALA A O 1
ATOM 1271 N N . GLY A 1 164 ? -11.139 4.412 -7.232 1.00 96.19 164 GLY A N 1
ATOM 1272 C CA . GLY A 1 164 ? -10.723 3.417 -8.219 1.00 96.19 164 GLY A CA 1
ATOM 1273 C C . GLY A 1 164 ? -9.346 3.638 -8.860 1.00 96.19 164 GLY A C 1
ATOM 1274 O O . GLY A 1 164 ? -8.986 2.856 -9.744 1.00 96.19 164 GLY A O 1
ATOM 1275 N N . LYS A 1 165 ? -8.559 4.635 -8.430 1.00 95.00 165 LYS A N 1
ATOM 1276 C CA . LYS A 1 165 ? -7.192 4.864 -8.930 1.00 95.00 165 LYS A CA 1
ATOM 1277 C C . LYS A 1 165 ? -6.184 3.914 -8.272 1.00 95.00 165 LYS A C 1
ATOM 1279 O O . LYS A 1 165 ? -6.326 3.533 -7.115 1.00 95.00 165 LYS A O 1
ATOM 1284 N N . GLU A 1 166 ? -5.143 3.533 -9.018 1.00 93.56 166 GLU A N 1
ATOM 1285 C CA . GLU A 1 166 ? -4.076 2.642 -8.526 1.00 93.56 166 GLU A CA 1
ATOM 1286 C C . GLU A 1 166 ? -3.028 3.379 -7.678 1.00 93.56 166 GLU A C 1
ATOM 1288 O O . GLU A 1 166 ? -2.436 2.788 -6.775 1.00 93.56 166 GLU A O 1
ATOM 1293 N N . VAL A 1 167 ? -2.790 4.660 -7.961 1.00 92.44 167 VAL A N 1
ATOM 1294 C CA . VAL A 1 167 ? -1.772 5.482 -7.300 1.00 92.44 167 VAL A CA 1
ATOM 1295 C C . VAL A 1 167 ? -2.423 6.762 -6.795 1.00 92.44 167 VAL A C 1
ATOM 1297 O O . VAL A 1 167 ? -3.007 7.509 -7.576 1.00 92.44 167 VAL A O 1
ATOM 1300 N N . ILE A 1 168 ? -2.325 7.001 -5.488 1.00 94.19 168 ILE A N 1
ATOM 1301 C CA . ILE A 1 168 ? -2.984 8.113 -4.800 1.00 94.19 168 ILE A CA 1
ATOM 1302 C C . ILE A 1 168 ? -1.928 8.942 -4.073 1.00 94.19 168 ILE A C 1
ATOM 1304 O O . ILE A 1 168 ? -1.436 8.558 -3.014 1.00 94.19 168 ILE A O 1
ATOM 1308 N N . VAL A 1 169 ? -1.562 10.084 -4.649 1.00 90.62 169 VAL A N 1
ATOM 1309 C CA . VAL A 1 169 ? -0.513 10.961 -4.105 1.00 90.62 169 VAL A CA 1
ATOM 1310 C C . VAL A 1 169 ? -0.967 12.407 -4.207 1.00 90.62 169 VAL A C 1
ATOM 1312 O O . VAL A 1 169 ? -1.318 12.832 -5.309 1.00 90.62 169 VAL A O 1
ATOM 1315 N N . PRO A 1 170 ? -0.978 13.187 -3.118 1.00 88.25 170 PRO A N 1
ATOM 1316 C CA . PRO A 1 170 ? -1.305 14.602 -3.184 1.00 88.25 170 PRO A CA 1
ATOM 1317 C C . PRO A 1 170 ? -0.199 15.394 -3.893 1.00 88.25 170 PRO A C 1
ATOM 1319 O O . PRO A 1 170 ? 0.969 15.014 -3.891 1.00 88.25 170 PRO A O 1
ATOM 1322 N N . ARG A 1 171 ? -0.555 16.520 -4.519 1.00 82.25 171 ARG A N 1
ATOM 1323 C CA . ARG A 1 171 ? 0.402 17.329 -5.295 1.00 82.25 171 ARG A CA 1
ATOM 1324 C C . ARG A 1 171 ? 1.274 18.244 -4.436 1.00 82.25 171 ARG A C 1
ATOM 1326 O O . ARG A 1 171 ? 2.420 18.494 -4.792 1.00 82.25 171 ARG A O 1
ATOM 1333 N N . ARG A 1 172 ? 0.698 18.840 -3.391 1.00 69.75 172 ARG A N 1
ATOM 1334 C CA . ARG A 1 172 ? 1.337 19.906 -2.596 1.00 69.75 172 ARG A CA 1
ATOM 1335 C C . ARG A 1 172 ? 0.884 19.901 -1.148 1.00 69.75 172 ARG A C 1
ATOM 1337 O O . ARG A 1 172 ? 1.708 20.044 -0.255 1.00 69.75 172 ARG A O 1
ATOM 1344 N N . GLU A 1 173 ? -0.418 19.763 -0.929 1.00 68.50 173 GLU A N 1
ATOM 1345 C CA . GLU A 1 173 ? -0.990 19.836 0.408 1.00 68.50 173 GLU A CA 1
ATOM 1346 C C . GLU A 1 173 ? -1.002 18.467 1.076 1.00 68.50 173 GLU A C 1
ATOM 1348 O O . GLU A 1 173 ? -1.260 17.438 0.452 1.00 68.50 173 GLU A O 1
ATOM 1353 N N . MET A 1 174 ? -0.717 18.466 2.372 1.00 80.00 174 MET A N 1
ATOM 1354 C CA . MET A 1 174 ? -0.918 17.304 3.217 1.00 80.00 174 MET A CA 1
ATOM 1355 C C . MET A 1 174 ? -2.418 17.039 3.328 1.00 80.00 174 MET A C 1
ATOM 1357 O O . MET A 1 174 ? -3.146 17.847 3.901 1.00 80.00 174 MET A O 1
ATOM 1361 N N . ILE A 1 175 ? -2.877 15.902 2.809 1.00 83.94 175 ILE A N 1
ATOM 1362 C CA . ILE A 1 175 ? -4.289 15.527 2.892 1.00 83.94 175 ILE A CA 1
ATOM 1363 C C . ILE A 1 175 ? -4.489 14.584 4.071 1.00 83.94 175 ILE A C 1
ATOM 1365 O O . ILE A 1 175 ? -3.971 13.462 4.094 1.00 83.94 175 ILE A O 1
ATOM 1369 N N . ILE A 1 176 ? -5.271 15.060 5.038 1.00 93.38 176 ILE A N 1
ATOM 1370 C CA . ILE A 1 176 ? -5.827 14.253 6.119 1.00 93.38 176 ILE A CA 1
ATOM 1371 C C . ILE A 1 176 ? -7.303 14.028 5.802 1.00 93.38 176 ILE A C 1
ATOM 1373 O O . ILE A 1 176 ? -8.093 14.969 5.756 1.00 93.38 176 ILE A O 1
ATOM 1377 N N . ILE A 1 177 ? -7.658 12.773 5.564 1.00 96.06 177 ILE A N 1
ATOM 1378 C CA . ILE A 1 177 ? -9.005 12.331 5.228 1.00 96.06 177 ILE A CA 1
ATOM 1379 C C . ILE A 1 177 ? -9.763 12.050 6.522 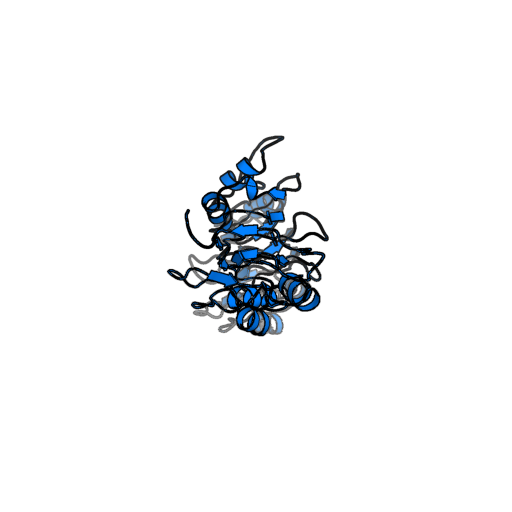1.00 96.06 177 ILE A C 1
ATOM 1381 O O . ILE A 1 177 ? -9.569 11.010 7.154 1.00 96.06 177 ILE A O 1
ATOM 1385 N N . ASP A 1 178 ? -10.631 12.985 6.906 1.00 96.75 178 ASP A N 1
ATOM 1386 C CA . ASP A 1 178 ? -11.592 12.793 7.991 1.00 96.75 178 ASP A CA 1
ATOM 1387 C C . ASP A 1 178 ? -12.796 11.983 7.500 1.00 96.75 178 ASP A C 1
ATOM 1389 O O . ASP A 1 178 ? -13.688 12.487 6.813 1.00 96.75 178 ASP A O 1
ATOM 1393 N N . SER A 1 179 ? -12.826 10.708 7.882 1.00 97.12 179 SER A N 1
ATOM 1394 C CA . SER A 1 179 ? -13.864 9.765 7.463 1.00 97.12 179 SER A CA 1
ATOM 1395 C C . SER A 1 179 ? -15.227 10.061 8.092 1.00 97.12 179 SER A C 1
ATOM 1397 O O . SER A 1 179 ? -16.220 9.508 7.639 1.00 97.12 179 SER A O 1
ATOM 1399 N N . SER A 1 180 ? -15.322 10.961 9.082 1.00 95.06 180 SER A N 1
ATOM 1400 C CA . SER A 1 180 ? -16.621 11.441 9.581 1.00 95.06 180 SER A CA 1
ATOM 1401 C C . SER A 1 180 ? -17.379 12.290 8.549 1.00 95.06 180 SER A C 1
ATOM 1403 O O . SER A 1 180 ? -18.582 12.512 8.687 1.00 95.06 180 SER A O 1
ATOM 1405 N N . LYS A 1 181 ? -16.685 12.772 7.507 1.00 97.12 181 LYS A N 1
ATOM 1406 C CA . LYS A 1 181 ? -17.242 13.601 6.424 1.00 97.12 181 LYS A CA 1
ATOM 1407 C C . LYS A 1 181 ? -17.433 12.845 5.109 1.00 97.12 181 LYS A C 1
ATOM 1409 O O . LYS A 1 181 ? -17.832 13.452 4.120 1.00 97.12 181 LYS A O 1
ATOM 1414 N N . VAL A 1 182 ? -17.128 11.551 5.088 1.00 97.25 182 VAL A N 1
ATOM 1415 C CA . VAL A 1 182 ? -17.122 10.706 3.889 1.00 97.25 182 VAL A CA 1
ATOM 1416 C C . VAL A 1 182 ? -17.935 9.452 4.180 1.00 97.25 182 VAL A C 1
ATOM 1418 O O . VAL A 1 182 ? -17.832 8.884 5.267 1.00 97.25 182 VAL A O 1
ATOM 1421 N N . SER A 1 183 ? -18.745 8.989 3.232 1.00 98.00 183 SER A N 1
ATOM 1422 C CA . SER A 1 183 ? -19.478 7.731 3.413 1.00 98.00 183 SER A CA 1
ATOM 1423 C C . SER A 1 183 ? -18.548 6.508 3.374 1.00 98.00 183 SER A C 1
ATOM 1425 O O . SER A 1 183 ? -17.488 6.531 2.746 1.00 98.00 183 SER A O 1
ATOM 1427 N N . GLU A 1 184 ? -18.952 5.399 4.006 1.00 98.44 184 GLU A N 1
ATOM 1428 C CA . GLU A 1 184 ? -18.200 4.134 3.918 1.00 98.44 184 GLU A CA 1
ATOM 1429 C C . GLU A 1 184 ? -18.013 3.690 2.456 1.00 98.44 184 GLU A C 1
ATOM 1431 O O . GLU A 1 184 ? -16.961 3.164 2.091 1.00 98.44 184 GLU A O 1
ATOM 1436 N N . GLU A 1 185 ? -19.028 3.904 1.617 1.00 98.38 185 GLU A N 1
ATOM 1437 C CA . GLU A 1 185 ? -18.993 3.557 0.199 1.00 98.38 185 GLU A CA 1
ATOM 1438 C C . GLU A 1 185 ? -17.929 4.363 -0.555 1.00 98.38 185 GLU A C 1
ATOM 1440 O O . GLU A 1 185 ? -17.077 3.767 -1.215 1.00 98.38 185 GLU A O 1
ATOM 1445 N N . GLU A 1 186 ? -17.911 5.690 -0.399 1.00 98.38 186 GLU A N 1
ATOM 1446 C CA . GLU A 1 186 ? -16.897 6.557 -1.013 1.00 98.38 186 GLU A CA 1
ATOM 1447 C C . GLU A 1 186 ? -15.485 6.200 -0.528 1.00 98.38 186 GLU A C 1
ATOM 1449 O O . GLU A 1 186 ? -14.564 6.092 -1.338 1.00 98.38 186 GLU A O 1
ATOM 1454 N N . MET A 1 187 ? -15.308 5.945 0.774 1.00 98.50 187 MET A N 1
ATOM 1455 C CA . MET A 1 187 ? -14.009 5.550 1.328 1.00 98.50 187 MET A CA 1
ATOM 1456 C C . MET A 1 187 ? -13.533 4.197 0.780 1.00 98.50 187 MET A C 1
ATOM 1458 O O . MET A 1 187 ? -12.364 4.021 0.427 1.00 98.50 187 MET A O 1
ATOM 1462 N N . ASN A 1 188 ? -14.428 3.215 0.678 1.00 98.56 188 ASN A N 1
ATOM 1463 C CA . ASN A 1 188 ? -14.083 1.916 0.109 1.00 98.56 188 ASN A CA 1
ATOM 1464 C C . ASN A 1 188 ? -13.834 2.006 -1.404 1.00 98.56 188 ASN A C 1
ATOM 1466 O O . ASN A 1 188 ? -12.952 1.312 -1.911 1.00 98.56 188 ASN A O 1
ATOM 1470 N N . ALA A 1 189 ? -14.537 2.883 -2.126 1.00 98.50 189 ALA A N 1
ATOM 1471 C CA . ALA A 1 189 ? -14.275 3.162 -3.536 1.00 98.50 189 ALA A CA 1
ATOM 1472 C C . ALA A 1 189 ? -12.899 3.819 -3.739 1.00 98.50 189 ALA A C 1
ATOM 1474 O O . ALA A 1 189 ? -12.137 3.381 -4.608 1.00 98.50 189 ALA A O 1
ATOM 1475 N N . PHE A 1 190 ? -12.538 4.784 -2.888 1.00 98.12 190 PHE A N 1
ATOM 1476 C CA . PHE A 1 190 ? -11.205 5.393 -2.808 1.00 98.12 190 PHE A CA 1
ATOM 1477 C C . PHE A 1 190 ? -10.097 4.347 -2.645 1.00 98.12 190 PHE A C 1
ATOM 1479 O O . PHE A 1 190 ? -9.105 4.361 -3.367 1.00 98.12 190 PHE A O 1
ATOM 1486 N N . CYS A 1 191 ? -10.304 3.363 -1.772 1.00 97.88 191 CYS A N 1
ATOM 1487 C CA . CYS A 1 191 ? -9.324 2.315 -1.502 1.00 97.88 191 CYS A CA 1
ATOM 1488 C C . CYS A 1 191 ? -9.373 1.095 -2.451 1.00 97.88 191 CYS A C 1
ATOM 1490 O O . CYS A 1 191 ? -8.472 0.251 -2.417 1.00 97.88 191 CYS A O 1
ATOM 1492 N N . SER A 1 192 ? -10.415 0.960 -3.276 1.00 97.81 192 SER A N 1
ATOM 1493 C CA . SER A 1 192 ? -10.765 -0.289 -3.978 1.00 97.81 192 SER A CA 1
ATOM 1494 C C . SER A 1 192 ? -9.654 -0.843 -4.881 1.00 97.81 192 SER A C 1
ATOM 1496 O O . SER A 1 192 ? -9.355 -2.041 -4.837 1.00 97.81 192 SER A O 1
ATOM 1498 N N . ASN A 1 193 ? -9.014 0.035 -5.656 1.00 96.88 193 ASN A N 1
ATOM 1499 C CA . ASN A 1 193 ? -7.923 -0.297 -6.573 1.00 96.88 193 ASN A CA 1
ATOM 1500 C C . ASN A 1 193 ? -6.570 0.265 -6.139 1.00 96.88 193 ASN A C 1
ATOM 1502 O O . ASN A 1 193 ? -5.582 -0.001 -6.818 1.00 96.88 193 ASN A O 1
ATOM 1506 N N . ALA A 1 194 ? -6.511 1.000 -5.028 1.00 96.31 194 ALA A N 1
ATOM 1507 C CA . ALA A 1 194 ? -5.290 1.642 -4.572 1.00 96.31 194 ALA A CA 1
ATOM 1508 C C . ALA A 1 194 ? -4.193 0.597 -4.317 1.00 96.31 194 ALA A C 1
ATOM 1510 O O . ALA A 1 194 ? -4.337 -0.295 -3.479 1.00 96.31 194 ALA A O 1
ATOM 1511 N N . VAL A 1 195 ? -3.096 0.720 -5.059 1.00 94.81 195 VAL A N 1
ATOM 1512 C CA . VAL A 1 195 ? -1.876 -0.087 -4.954 1.00 94.81 195 VAL A CA 1
ATOM 1513 C C . VAL A 1 195 ? -0.800 0.687 -4.187 1.00 94.81 195 VAL A C 1
ATOM 1515 O O . VAL A 1 195 ? -0.062 0.090 -3.398 1.00 94.81 195 VAL A O 1
ATOM 1518 N N . TYR A 1 196 ? -0.769 2.010 -4.365 1.00 93.25 196 TYR A N 1
ATOM 1519 C CA . TYR A 1 196 ? 0.094 2.957 -3.664 1.00 93.25 196 TYR A CA 1
ATOM 1520 C C . TYR A 1 196 ? -0.715 4.136 -3.137 1.00 93.25 196 TYR A C 1
ATOM 1522 O O . TYR A 1 196 ? -1.495 4.723 -3.889 1.00 93.25 196 TYR A O 1
ATOM 1530 N N . MET A 1 197 ? -0.482 4.530 -1.885 1.00 94.19 197 MET A N 1
ATOM 1531 C CA . MET A 1 197 ? -1.017 5.788 -1.368 1.00 94.19 197 MET A CA 1
ATOM 1532 C C . MET A 1 197 ? -0.047 6.523 -0.441 1.00 94.19 197 MET A C 1
ATOM 1534 O O . MET A 1 197 ? 0.647 5.898 0.362 1.00 94.19 197 MET A O 1
ATOM 1538 N N . GLU A 1 198 ? -0.048 7.852 -0.528 1.00 92.94 198 GLU A N 1
ATOM 1539 C CA . GLU A 1 198 ? 0.610 8.759 0.417 1.00 92.94 198 GLU A CA 1
ATOM 1540 C C . GLU A 1 198 ? -0.430 9.701 1.035 1.00 92.94 198 GLU A C 1
ATOM 1542 O O . GLU A 1 198 ? -0.696 10.781 0.514 1.00 92.94 198 GLU A O 1
ATOM 1547 N N . VAL A 1 199 ? -1.083 9.259 2.111 1.00 94.81 199 VAL A N 1
ATOM 1548 C CA . VAL A 1 199 ? -2.214 9.960 2.744 1.00 94.81 199 VAL A CA 1
ATOM 1549 C C . VAL A 1 199 ? -2.275 9.652 4.241 1.00 94.81 199 VAL A C 1
ATOM 1551 O O . VAL A 1 199 ? -1.671 8.688 4.712 1.00 94.81 199 VAL A O 1
ATOM 1554 N N . CYS A 1 200 ? -3.033 10.451 4.991 1.00 96.62 200 CYS A N 1
ATOM 1555 C CA . CYS A 1 200 ? -3.478 10.094 6.335 1.00 96.62 200 CYS A CA 1
ATOM 1556 C C . CYS A 1 200 ? -4.999 9.967 6.332 1.00 96.62 200 CYS A C 1
ATOM 1558 O O . CYS A 1 200 ? -5.684 10.850 5.828 1.00 96.62 200 CYS A O 1
ATOM 1560 N N . ILE A 1 201 ? -5.534 8.896 6.904 1.00 98.06 201 ILE A N 1
ATOM 1561 C CA . ILE A 1 201 ? -6.964 8.606 6.979 1.00 98.06 201 ILE A CA 1
ATOM 1562 C C . ILE A 1 201 ? -7.329 8.414 8.448 1.00 98.06 201 ILE A C 1
ATOM 1564 O O . ILE A 1 201 ? -6.810 7.526 9.129 1.00 98.06 201 ILE A O 1
ATOM 1568 N N . THR A 1 202 ? -8.239 9.247 8.943 1.00 98.12 202 THR A N 1
ATOM 1569 C CA . THR A 1 202 ? -8.795 9.142 10.291 1.00 98.12 202 THR A CA 1
ATOM 1570 C C . THR A 1 202 ? -10.213 8.598 10.205 1.00 98.12 202 THR A C 1
ATOM 1572 O O . THR A 1 202 ? -11.122 9.263 9.711 1.00 98.12 202 THR A O 1
ATOM 1575 N N . VAL A 1 203 ? -10.392 7.374 10.682 1.00 98.19 203 VAL A N 1
ATOM 1576 C CA . VAL A 1 203 ? -11.667 6.684 10.865 1.00 98.19 203 VAL A CA 1
ATOM 1577 C C . VAL A 1 203 ? -11.946 6.681 12.363 1.00 98.19 203 VAL A C 1
ATOM 1579 O O . VAL A 1 203 ? -11.579 5.741 13.070 1.00 98.19 203 VAL A O 1
ATOM 1582 N N . THR A 1 204 ? -12.525 7.770 12.865 1.00 95.88 204 THR A N 1
ATOM 1583 C CA . THR A 1 204 ? -12.796 7.940 14.296 1.00 95.88 204 THR A CA 1
ATOM 1584 C C . THR A 1 204 ? -14.264 8.238 14.533 1.00 95.88 204 THR A C 1
ATOM 1586 O O . THR A 1 204 ? -14.804 9.125 13.879 1.00 95.88 204 THR A O 1
ATOM 1589 N N . MET A 1 205 ? -14.895 7.524 15.473 1.00 92.81 205 MET A N 1
ATOM 1590 C CA . MET A 1 205 ? -16.313 7.716 15.823 1.00 92.81 205 MET A CA 1
ATOM 1591 C C . MET A 1 205 ? -17.249 7.689 14.600 1.00 92.81 205 MET A C 1
ATOM 1593 O O . MET A 1 205 ? -18.202 8.459 14.514 1.00 92.81 205 MET A O 1
ATOM 1597 N N . THR A 1 206 ? -16.961 6.814 13.632 1.00 96.38 206 THR A N 1
ATOM 1598 C CA . THR A 1 206 ? -17.783 6.643 12.426 1.00 96.38 206 THR A CA 1
ATOM 1599 C C . THR A 1 206 ? -18.754 5.476 12.572 1.00 96.38 206 THR A C 1
ATOM 1601 O O . THR A 1 206 ? -18.504 4.523 13.318 1.00 96.38 206 THR A O 1
ATOM 1604 N N . ASP A 1 207 ? -19.814 5.496 11.764 1.00 95.25 207 ASP A N 1
ATOM 1605 C CA . ASP A 1 207 ? -20.762 4.384 11.656 1.00 95.25 207 ASP A CA 1
ATOM 1606 C C . ASP A 1 207 ? -20.306 3.279 10.686 1.00 95.25 207 ASP A C 1
ATOM 1608 O O . ASP A 1 207 ? -21.090 2.402 10.310 1.00 95.25 207 ASP A O 1
ATOM 1612 N N . TYR A 1 208 ? -19.032 3.295 10.278 1.00 98.19 208 TYR A N 1
ATOM 1613 C CA . TYR A 1 208 ? -18.499 2.325 9.331 1.00 98.19 208 TYR A CA 1
ATOM 1614 C C . TYR A 1 208 ? -18.579 0.910 9.906 1.00 98.19 208 TYR A C 1
ATOM 1616 O O . TYR A 1 208 ? -18.194 0.636 11.042 1.00 98.19 208 TYR A O 1
ATOM 1624 N N . ARG A 1 209 ? -19.023 -0.023 9.073 1.00 97.94 209 ARG A N 1
ATOM 1625 C CA . ARG A 1 209 ? -18.980 -1.469 9.275 1.00 97.94 209 ARG A CA 1
ATOM 1626 C C . ARG A 1 209 ? -17.725 -2.070 8.671 1.00 97.94 209 ARG A C 1
ATOM 1628 O O . ARG A 1 209 ? -17.219 -3.058 9.220 1.00 97.94 209 ARG A O 1
ATOM 1635 N N . SER A 1 210 ? -17.212 -1.497 7.578 1.00 98.06 210 SER A N 1
ATOM 1636 C CA . SER A 1 210 ? -15.999 -1.986 6.931 1.00 98.06 210 SER A CA 1
ATOM 1637 C C . SER A 1 210 ? -15.107 -0.923 6.284 1.00 98.06 210 SER A C 1
ATOM 1639 O O . SER A 1 210 ? -15.577 -0.012 5.618 1.00 98.06 210 SER A O 1
ATOM 1641 N N . LEU A 1 211 ? -13.791 -1.113 6.412 1.00 98.44 211 LEU A N 1
ATOM 1642 C CA . LEU A 1 211 ? -12.758 -0.391 5.663 1.00 98.44 211 LEU A CA 1
ATOM 1643 C C . LEU A 1 211 ? -11.925 -1.393 4.855 1.00 98.44 211 LEU A C 1
ATOM 1645 O O . LEU A 1 211 ? -11.359 -2.336 5.419 1.00 98.44 211 LEU A O 1
ATOM 1649 N N . ARG A 1 212 ? -11.854 -1.230 3.532 1.00 98.25 212 ARG A N 1
ATOM 1650 C CA . ARG A 1 212 ? -11.281 -2.232 2.622 1.00 98.25 212 ARG A CA 1
ATOM 1651 C C . ARG A 1 212 ? -10.372 -1.586 1.581 1.00 98.25 212 ARG A C 1
ATOM 1653 O O . ARG A 1 212 ? -10.857 -0.966 0.647 1.00 98.25 212 ARG A O 1
ATOM 1660 N N . CYS A 1 213 ? -9.071 -1.860 1.673 1.00 98.12 213 CYS A N 1
ATOM 1661 C CA . CYS A 1 213 ? -8.054 -1.444 0.701 1.00 98.12 213 CYS A CA 1
ATOM 1662 C C . CYS A 1 213 ? -7.359 -2.691 0.119 1.00 98.12 213 CYS A C 1
ATOM 1664 O O . CYS A 1 213 ? -6.204 -2.973 0.435 1.00 98.12 213 CYS A O 1
ATOM 1666 N N . PRO A 1 214 ? -8.072 -3.522 -0.670 1.00 97.50 214 PRO A N 1
ATOM 1667 C CA . PRO A 1 214 ? -7.696 -4.914 -0.929 1.00 97.50 214 PRO A CA 1
ATOM 1668 C C . PRO A 1 214 ? -6.484 -5.098 -1.848 1.00 97.50 214 PRO A C 1
ATOM 1670 O O . PRO A 1 214 ? -5.937 -6.198 -1.885 1.00 97.50 214 PRO A O 1
ATOM 1673 N N . ARG A 1 215 ? -6.087 -4.067 -2.603 1.00 96.88 215 ARG A N 1
ATOM 1674 C CA . ARG A 1 215 ? -4.964 -4.125 -3.554 1.00 96.88 215 ARG A CA 1
ATOM 1675 C C . ARG A 1 215 ? -3.713 -3.395 -3.072 1.00 96.88 215 ARG A C 1
ATOM 1677 O O . ARG A 1 215 ? -2.723 -3.365 -3.798 1.00 96.88 215 ARG A O 1
ATOM 1684 N N . LEU A 1 216 ? -3.743 -2.858 -1.853 1.00 96.56 216 LEU A N 1
ATOM 1685 C CA . LEU A 1 216 ? -2.675 -2.017 -1.339 1.00 96.56 216 LEU A CA 1
ATOM 1686 C C . LEU A 1 216 ? -1.367 -2.800 -1.203 1.00 96.56 216 LEU A C 1
ATOM 1688 O O . LEU A 1 216 ? -1.306 -3.819 -0.513 1.00 96.56 216 LEU A O 1
ATOM 1692 N N . ARG A 1 217 ? -0.316 -2.313 -1.864 1.00 93.94 217 ARG A N 1
ATOM 1693 C CA . ARG A 1 217 ? 1.034 -2.891 -1.822 1.00 93.94 217 ARG A CA 1
ATOM 1694 C C . ARG A 1 217 ? 2.023 -1.994 -1.104 1.00 93.94 217 ARG A C 1
ATOM 1696 O O . ARG A 1 217 ? 2.989 -2.506 -0.547 1.00 93.94 217 ARG A O 1
ATOM 1703 N N . TYR A 1 218 ? 1.785 -0.688 -1.097 1.00 93.56 218 TYR A N 1
ATOM 1704 C CA . TYR A 1 218 ? 2.597 0.251 -0.344 1.00 93.56 218 TYR A CA 1
ATOM 1705 C C . TYR A 1 218 ? 1.762 1.413 0.183 1.00 93.56 218 TYR A C 1
ATOM 1707 O O . TYR A 1 218 ? 0.877 1.915 -0.510 1.00 93.56 218 TYR A O 1
ATOM 1715 N N . MET A 1 219 ? 2.067 1.858 1.396 1.00 94.38 219 MET A N 1
ATOM 1716 C CA . MET A 1 219 ? 1.482 3.064 1.967 1.00 94.38 219 MET A CA 1
ATOM 1717 C C . MET A 1 219 ? 2.526 3.899 2.690 1.00 94.38 219 MET A C 1
ATOM 1719 O O . MET A 1 219 ? 3.463 3.374 3.292 1.00 94.38 219 MET A O 1
ATOM 1723 N N . LYS A 1 220 ? 2.335 5.211 2.643 1.00 93.12 220 LYS A N 1
ATOM 1724 C CA . LYS A 1 220 ? 3.150 6.189 3.348 1.00 93.12 220 LYS A CA 1
ATOM 1725 C C . LYS A 1 220 ? 2.247 7.218 3.997 1.00 93.12 220 LYS A C 1
ATOM 1727 O O . LYS A 1 220 ? 1.211 7.585 3.445 1.00 93.12 220 LYS A O 1
ATOM 1732 N N . SER A 1 221 ? 2.639 7.651 5.185 1.00 94.25 221 SER A N 1
ATOM 1733 C CA . SER A 1 221 ? 1.906 8.684 5.894 1.00 94.25 221 SER A CA 1
ATOM 1734 C C . SER A 1 221 ? 2.014 10.023 5.173 1.00 94.25 221 SER A C 1
ATOM 1736 O O . SER A 1 221 ? 3.048 10.337 4.584 1.00 94.25 221 SER A O 1
ATOM 1738 N N . CYS A 1 222 ? 0.971 10.845 5.271 1.00 92.50 222 CYS A N 1
ATOM 1739 C CA . CYS A 1 222 ? 0.995 12.217 4.770 1.00 92.50 222 CYS A CA 1
ATOM 1740 C C . CYS A 1 222 ? 2.051 13.094 5.475 1.00 92.50 222 CYS A C 1
ATOM 1742 O O . CYS A 1 222 ? 2.432 14.137 4.945 1.00 92.50 222 CYS A O 1
ATOM 1744 N N . ARG A 1 223 ? 2.530 12.688 6.665 1.00 90.38 223 ARG A N 1
ATOM 1745 C CA . ARG A 1 223 ? 3.670 13.309 7.356 1.00 90.38 223 ARG A CA 1
ATOM 1746 C C . ARG A 1 223 ? 4.421 12.332 8.269 1.00 90.38 223 ARG A C 1
ATOM 1748 O O . ARG A 1 223 ? 3.787 11.462 8.879 1.00 90.38 223 ARG A O 1
ATOM 1755 N N . PRO A 1 224 ? 5.744 12.519 8.447 1.00 89.31 224 PRO A N 1
ATOM 1756 C CA . PRO A 1 224 ? 6.532 11.725 9.384 1.00 89.31 224 PRO A CA 1
ATOM 1757 C C . PRO A 1 224 ? 5.929 11.720 10.792 1.00 89.31 224 PRO A C 1
ATOM 1759 O O . PRO A 1 224 ? 5.449 12.742 11.284 1.00 89.31 224 PRO A O 1
ATOM 1762 N N . GLY A 1 225 ? 5.960 10.559 11.444 1.00 89.00 225 GLY A N 1
ATOM 1763 C CA . GLY A 1 225 ? 5.488 10.397 12.820 1.00 89.00 225 GLY A CA 1
ATOM 1764 C C . GLY A 1 225 ? 3.971 10.276 12.989 1.00 89.00 225 GLY A C 1
ATOM 1765 O O . GLY A 1 225 ? 3.520 10.106 14.120 1.00 89.00 225 GLY A O 1
ATOM 1766 N N . THR A 1 226 ? 3.180 10.312 11.909 1.00 92.50 226 THR A N 1
ATOM 1767 C CA . THR A 1 226 ? 1.732 10.048 11.990 1.00 92.50 226 THR A CA 1
ATOM 1768 C C . THR A 1 226 ? 1.312 8.746 11.319 1.00 92.50 226 THR A C 1
ATOM 1770 O O . THR A 1 226 ? 1.936 8.356 10.333 1.00 92.50 226 THR A O 1
ATOM 1773 N N . PRO A 1 227 ? 0.250 8.075 11.800 1.00 96.44 227 PRO A N 1
ATOM 1774 C CA . PRO A 1 227 ? -0.291 6.899 11.129 1.00 96.44 227 PRO A CA 1
ATOM 1775 C C . PRO A 1 227 ? -0.876 7.227 9.752 1.00 96.44 227 PRO A C 1
ATOM 1777 O O . PRO A 1 227 ? -1.503 8.270 9.573 1.00 96.44 227 PRO A O 1
ATOM 1780 N N . VAL A 1 228 ? -0.756 6.286 8.812 1.00 97.31 228 VAL A N 1
ATOM 1781 C CA . VAL A 1 228 ? -1.567 6.274 7.584 1.00 97.31 228 VAL A CA 1
ATOM 1782 C C . VAL A 1 228 ? -3.028 6.059 7.952 1.00 97.31 228 VAL A C 1
ATOM 1784 O O . VAL A 1 228 ? -3.891 6.771 7.458 1.00 97.31 228 VAL A O 1
ATOM 1787 N N . PHE A 1 229 ? -3.307 5.103 8.843 1.00 98.25 229 PHE A N 1
ATOM 1788 C CA . PHE A 1 229 ? -4.657 4.838 9.331 1.00 98.25 229 PHE A CA 1
ATOM 1789 C C . PHE A 1 229 ? -4.738 5.038 10.841 1.00 98.25 229 PHE A C 1
ATOM 1791 O O . PHE A 1 229 ? -4.077 4.332 11.606 1.00 98.25 229 PHE A O 1
ATOM 1798 N N . THR A 1 230 ? -5.610 5.950 11.259 1.00 98.44 230 THR A N 1
ATOM 1799 C CA . THR A 1 230 ? -6.099 6.058 12.636 1.00 98.44 230 THR A CA 1
ATOM 1800 C C . THR A 1 230 ? -7.520 5.519 12.664 1.00 98.44 230 THR A C 1
ATOM 1802 O O . THR A 1 230 ? -8.412 6.141 12.105 1.00 98.44 230 THR A O 1
ATOM 1805 N N . ILE A 1 231 ? -7.732 4.353 13.268 1.00 98.25 231 ILE A N 1
ATOM 1806 C CA . ILE A 1 231 ? -9.012 3.642 13.302 1.00 98.25 231 ILE A CA 1
ATOM 1807 C C . ILE A 1 231 ? -9.413 3.478 14.764 1.00 98.25 231 ILE A C 1
ATOM 1809 O O . ILE A 1 231 ? -8.998 2.520 15.423 1.00 98.25 231 ILE A O 1
ATOM 1813 N N . VAL A 1 232 ? -10.171 4.432 15.298 1.00 95.25 232 VAL A N 1
ATOM 1814 C CA . VAL A 1 232 ? -10.430 4.519 16.740 1.00 95.25 232 VAL A CA 1
ATOM 1815 C C . VAL A 1 232 ? -11.913 4.717 17.047 1.00 95.25 232 VAL A C 1
ATOM 1817 O O . VAL A 1 232 ? -12.583 5.502 16.393 1.00 95.25 232 VAL A O 1
ATOM 1820 N N . GLN A 1 233 ? -12.441 4.034 18.066 1.00 90.75 233 GLN A N 1
ATOM 1821 C CA . GLN A 1 233 ? -13.803 4.282 18.576 1.00 90.75 233 GLN A CA 1
ATOM 1822 C C . GLN A 1 233 ? -14.919 4.122 17.523 1.00 90.75 233 GLN A C 1
ATOM 1824 O O . GLN A 1 233 ? -15.890 4.870 17.538 1.00 90.75 233 GLN A O 1
ATOM 1829 N N . ASN A 1 234 ? -14.813 3.155 16.603 1.00 92.69 234 ASN A N 1
ATOM 1830 C CA . ASN A 1 234 ? -15.875 2.881 15.626 1.00 92.69 234 ASN A CA 1
ATOM 1831 C C . ASN A 1 234 ? -16.759 1.719 16.122 1.00 92.69 234 ASN A C 1
ATOM 1833 O O . ASN A 1 234 ? -16.338 0.557 16.042 1.00 92.69 234 ASN A O 1
ATOM 1837 N N . PRO A 1 235 ? -17.970 1.988 16.650 1.00 83.94 235 PRO A N 1
ATOM 1838 C CA . PRO A 1 235 ? -18.780 0.991 17.359 1.00 83.94 235 PRO A CA 1
ATOM 1839 C C . PRO A 1 235 ? -19.297 -0.141 16.462 1.00 83.94 235 PRO A C 1
ATOM 1841 O O . PRO A 1 235 ? -19.568 -1.244 16.939 1.00 83.94 235 PRO A O 1
ATOM 1844 N N . TYR A 1 236 ? -19.436 0.104 15.157 1.00 90.06 236 TYR A N 1
ATOM 1845 C CA . TYR A 1 236 ? -19.973 -0.878 14.210 1.00 90.06 236 TYR A CA 1
ATOM 1846 C C . TYR A 1 236 ? -18.909 -1.550 13.339 1.00 90.06 236 TYR A C 1
ATOM 1848 O O . TYR A 1 236 ? -19.228 -2.509 12.627 1.00 90.06 236 TYR A O 1
ATOM 1856 N N . LEU A 1 237 ? -17.654 -1.099 13.427 1.00 96.31 237 LEU A N 1
ATOM 18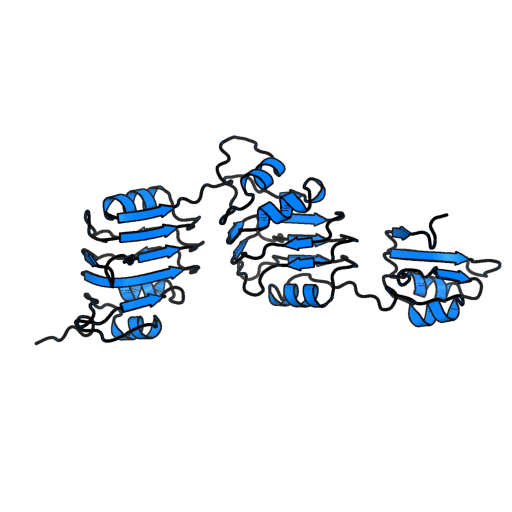57 C CA . LEU A 1 237 ? -16.581 -1.555 12.556 1.00 96.31 237 LEU A CA 1
ATOM 1858 C C . LEU A 1 237 ? -16.220 -2.998 12.883 1.00 96.31 237 LEU A C 1
ATOM 1860 O O . LEU A 1 237 ? -15.686 -3.301 13.946 1.00 96.31 237 LEU A O 1
ATOM 1864 N N . SER A 1 238 ? -16.500 -3.886 11.937 1.00 95.00 238 SER A N 1
ATOM 1865 C CA . SER A 1 238 ? -16.278 -5.328 12.074 1.00 95.00 238 SER A CA 1
ATOM 1866 C C . SER A 1 238 ? -15.241 -5.862 11.096 1.00 95.00 238 SER A C 1
ATOM 1868 O O . SER A 1 238 ? -14.748 -6.976 11.259 1.00 95.00 238 SER A O 1
ATOM 1870 N N . VAL A 1 239 ? -14.867 -5.071 10.087 1.00 97.50 239 VAL A N 1
ATOM 1871 C CA . VAL A 1 239 ? -13.908 -5.481 9.065 1.00 97.50 239 VAL A CA 1
ATOM 1872 C C . VAL A 1 239 ? -12.938 -4.348 8.760 1.00 97.50 239 VAL A C 1
ATOM 1874 O O . VAL A 1 239 ? -13.331 -3.282 8.304 1.00 97.50 239 VAL A O 1
ATOM 1877 N N . VAL A 1 240 ? -11.646 -4.625 8.911 1.00 98.06 240 VAL A N 1
ATOM 1878 C CA . VAL A 1 240 ? -10.565 -3.826 8.318 1.00 98.06 240 VAL A CA 1
ATOM 1879 C C . VAL A 1 240 ? -9.725 -4.756 7.455 1.00 98.06 240 VAL A C 1
ATOM 1881 O O . VAL A 1 240 ? -9.110 -5.693 7.971 1.00 98.06 240 VAL A O 1
ATOM 1884 N N . LYS A 1 241 ? -9.733 -4.543 6.138 1.00 97.00 241 LYS A N 1
ATOM 1885 C CA . LYS A 1 241 ? -9.049 -5.401 5.164 1.00 97.00 241 LYS A CA 1
ATOM 1886 C C . LYS A 1 241 ? -7.932 -4.630 4.469 1.00 97.00 241 LYS A C 1
ATOM 1888 O O . LYS A 1 241 ? -8.180 -3.913 3.503 1.00 97.00 241 LYS A O 1
ATOM 1893 N N . ILE A 1 242 ? -6.709 -4.854 4.940 1.00 97.94 242 ILE A N 1
ATOM 1894 C CA . ILE A 1 242 ? -5.461 -4.400 4.319 1.00 97.94 242 ILE A CA 1
ATOM 1895 C C . ILE A 1 242 ? -4.604 -5.651 4.048 1.00 97.94 242 ILE A C 1
ATOM 1897 O O . ILE A 1 242 ? -4.541 -6.526 4.918 1.00 97.94 242 ILE A O 1
ATOM 1901 N N . PRO A 1 243 ? -3.990 -5.800 2.859 1.00 96.62 243 PRO A N 1
ATOM 1902 C CA . PRO A 1 243 ? -3.124 -6.931 2.550 1.00 96.62 243 PRO A CA 1
ATOM 1903 C C . PRO A 1 243 ? -1.972 -7.078 3.554 1.00 96.62 243 PRO A C 1
ATOM 1905 O O . PRO A 1 243 ? -1.336 -6.085 3.900 1.00 96.62 243 PRO A O 1
ATOM 1908 N N . PRO A 1 244 ? -1.646 -8.309 3.991 1.00 93.06 244 PRO A N 1
ATOM 1909 C CA . PRO A 1 244 ? -0.625 -8.540 5.015 1.00 93.06 244 PRO A CA 1
ATOM 1910 C C . PRO A 1 244 ? 0.799 -8.198 4.554 1.00 93.06 244 PRO A C 1
ATOM 1912 O O . PRO A 1 244 ? 1.662 -7.969 5.390 1.00 93.06 244 PRO A O 1
ATOM 1915 N N . ASN A 1 245 ? 1.036 -8.155 3.239 1.00 91.31 245 ASN A N 1
ATOM 1916 C CA . ASN A 1 245 ? 2.351 -7.913 2.637 1.00 91.31 245 ASN A CA 1
ATOM 1917 C C . ASN A 1 245 ? 2.537 -6.456 2.179 1.00 91.31 245 ASN A C 1
ATOM 1919 O O . ASN A 1 245 ? 3.425 -6.174 1.373 1.00 91.31 245 ASN A O 1
ATOM 1923 N N . VAL A 1 246 ? 1.666 -5.546 2.623 1.00 94.94 246 VAL A N 1
ATOM 1924 C CA . VAL A 1 246 ? 1.807 -4.120 2.329 1.00 94.94 246 VAL A CA 1
ATOM 1925 C C . VAL A 1 246 ? 3.112 -3.596 2.936 1.00 94.94 246 VAL A C 1
ATOM 1927 O O . VAL A 1 246 ? 3.413 -3.826 4.106 1.00 94.94 246 VAL A O 1
ATOM 1930 N N . ARG A 1 247 ? 3.902 -2.903 2.120 1.00 92.69 247 ARG A N 1
ATOM 1931 C CA . ARG A 1 247 ? 5.160 -2.269 2.520 1.00 92.69 247 ARG A CA 1
ATOM 1932 C C . ARG A 1 247 ? 4.915 -0.827 2.966 1.00 92.69 247 ARG A C 1
ATOM 1934 O O . ARG A 1 247 ? 3.933 -0.201 2.572 1.00 92.69 247 ARG A O 1
ATOM 1941 N N . TYR A 1 248 ? 5.810 -0.300 3.784 1.00 93.31 248 TYR A N 1
ATOM 1942 C CA . TYR A 1 248 ? 5.778 1.078 4.268 1.00 93.31 248 TYR A CA 1
ATOM 1943 C C . TYR A 1 248 ? 7.192 1.502 4.697 1.00 93.31 248 TYR A C 1
ATOM 1945 O O . TYR A 1 248 ? 8.064 0.631 4.783 1.00 93.31 248 TYR A O 1
ATOM 1953 N N . PRO A 1 249 ? 7.455 2.804 4.922 1.00 90.44 249 PRO A N 1
ATOM 1954 C CA . PRO A 1 249 ? 8.767 3.256 5.373 1.00 90.44 249 PRO A CA 1
ATOM 1955 C C . PRO A 1 249 ? 9.198 2.573 6.675 1.00 90.44 249 PRO A C 1
ATOM 1957 O O . PRO A 1 249 ? 8.397 2.383 7.593 1.00 90.44 249 PRO A O 1
ATOM 1960 N N . GLU A 1 250 ? 10.475 2.207 6.760 1.00 87.31 250 GLU A N 1
ATOM 1961 C CA . GLU A 1 250 ? 11.020 1.543 7.942 1.00 87.31 250 GLU A CA 1
ATOM 1962 C C . GLU A 1 250 ? 10.852 2.401 9.201 1.00 87.31 250 GLU A C 1
ATOM 1964 O O . GLU A 1 250 ? 10.943 3.627 9.162 1.00 87.31 250 GLU A O 1
ATOM 1969 N N . ASN A 1 251 ? 10.627 1.737 10.337 1.00 85.56 251 ASN A N 1
ATOM 1970 C CA . ASN A 1 251 ? 10.483 2.358 11.658 1.00 85.56 251 ASN A CA 1
ATOM 1971 C C . ASN A 1 251 ? 9.297 3.332 11.816 1.00 85.56 251 ASN A C 1
ATOM 1973 O O . ASN A 1 251 ? 9.172 3.978 12.857 1.00 85.56 251 ASN A O 1
ATOM 1977 N N . GLU A 1 252 ? 8.377 3.414 10.848 1.00 91.88 252 GLU A N 1
ATOM 1978 C CA . GLU A 1 252 ? 7.171 4.233 10.981 1.00 91.88 252 GLU A CA 1
ATOM 1979 C C . GLU A 1 252 ? 6.020 3.491 11.674 1.00 91.88 252 GLU A C 1
ATOM 1981 O O . GLU A 1 252 ? 5.757 2.311 11.431 1.00 91.88 252 GLU A O 1
ATOM 1986 N N . LYS A 1 253 ? 5.280 4.212 12.528 1.00 93.94 253 LYS A N 1
ATOM 1987 C CA . LYS A 1 253 ? 4.034 3.740 13.154 1.00 93.94 253 LYS A CA 1
ATOM 1988 C C . LYS A 1 253 ? 2.841 4.093 12.269 1.00 93.94 253 LYS A C 1
ATOM 1990 O O . LYS A 1 253 ? 2.092 5.023 12.542 1.00 93.94 253 LYS A O 1
ATOM 1995 N N . ILE A 1 254 ? 2.689 3.338 11.192 1.00 96.44 254 ILE A N 1
ATOM 1996 C CA . ILE A 1 254 ? 1.690 3.561 10.136 1.00 96.44 254 ILE A CA 1
ATOM 1997 C C . ILE A 1 254 ? 0.235 3.233 10.516 1.00 96.44 254 ILE A C 1
ATOM 1999 O O . ILE A 1 254 ? -0.679 3.651 9.808 1.00 96.44 254 ILE A O 1
ATOM 2003 N N . LEU A 1 255 ? 0.000 2.503 11.611 1.00 97.75 255 LEU A N 1
ATOM 2004 C CA . LEU A 1 255 ? -1.331 2.126 12.092 1.00 97.75 255 LEU A CA 1
ATOM 2005 C C . LEU A 1 255 ? -1.521 2.548 13.552 1.00 97.75 255 LEU A C 1
ATOM 2007 O O . LEU A 1 255 ? -0.681 2.264 14.408 1.00 97.75 255 LEU A O 1
ATOM 2011 N N . LEU A 1 256 ? -2.674 3.145 13.833 1.00 97.75 256 LEU A N 1
ATOM 2012 C CA . LEU A 1 256 ? -3.229 3.322 15.168 1.00 97.75 256 LEU A CA 1
ATOM 2013 C C . LEU A 1 256 ? -4.631 2.718 15.166 1.00 97.75 256 LEU A C 1
ATOM 2015 O O . LEU A 1 256 ? -5.506 3.188 14.445 1.00 97.75 256 LEU A O 1
ATOM 2019 N N . VAL A 1 257 ? -4.843 1.654 15.936 1.00 97.06 257 VAL A N 1
ATOM 2020 C CA . VAL A 1 257 ? -6.108 0.915 15.963 1.00 97.06 257 VAL A CA 1
ATOM 2021 C C . VAL A 1 257 ? -6.486 0.635 17.405 1.00 97.06 257 VAL A C 1
ATOM 2023 O O . VAL A 1 257 ? -5.745 -0.039 18.115 1.00 97.06 257 VAL A O 1
ATOM 2026 N N . GLY A 1 258 ? -7.651 1.108 17.833 1.00 91.69 258 GLY A N 1
ATOM 2027 C CA . GLY A 1 258 ? -8.111 0.901 19.202 1.00 91.69 258 GLY A CA 1
ATOM 2028 C C . GLY A 1 258 ? -9.589 1.207 19.377 1.00 91.69 258 GLY A C 1
ATOM 2029 O O . GLY A 1 258 ? -10.220 1.841 18.545 1.00 91.69 258 GLY A O 1
ATOM 2030 N N . MET A 1 259 ? -10.170 0.732 20.469 1.00 85.75 259 MET A N 1
ATOM 2031 C CA . MET A 1 259 ? -11.550 0.993 20.879 1.00 85.75 259 MET A CA 1
ATOM 2032 C C . MET A 1 259 ? -12.606 0.651 19.804 1.00 85.75 259 MET A C 1
ATOM 2034 O O . MET A 1 259 ? -13.685 1.230 19.792 1.00 85.75 259 MET A O 1
ATOM 2038 N N . ASN A 1 260 ? -12.322 -0.293 18.897 1.00 89.31 260 ASN A N 1
ATOM 2039 C CA . ASN A 1 260 ? -13.278 -0.772 17.889 1.00 89.31 260 ASN A CA 1
ATOM 2040 C C . ASN A 1 260 ? -13.914 -2.081 18.376 1.00 89.31 260 ASN A C 1
ATOM 2042 O O . ASN A 1 260 ? -13.370 -3.161 18.148 1.00 89.31 260 ASN A O 1
ATOM 2046 N N . GLN A 1 261 ? -15.049 -1.976 19.070 1.00 81.31 261 GLN A N 1
ATOM 2047 C CA . GLN A 1 261 ? -15.695 -3.081 19.796 1.00 81.31 261 GLN A CA 1
ATOM 2048 C C . GLN A 1 261 ? -15.984 -4.308 18.921 1.00 81.31 261 GLN A C 1
ATOM 2050 O O . GLN A 1 261 ? -15.775 -5.443 19.342 1.00 81.31 261 GLN A O 1
ATOM 2055 N N . LYS A 1 262 ? -16.487 -4.092 17.702 1.00 86.88 262 LYS A N 1
ATOM 2056 C CA . LYS A 1 262 ? -16.907 -5.185 16.814 1.00 86.88 262 LYS A CA 1
ATOM 2057 C C . LYS A 1 262 ? -15.786 -5.719 15.931 1.00 86.88 262 LYS A C 1
ATOM 2059 O O . LYS A 1 262 ? -16.030 -6.657 15.173 1.00 86.88 262 LYS A O 1
ATOM 2064 N N . LEU A 1 263 ? -14.574 -5.168 16.029 1.00 92.19 263 LEU A N 1
ATOM 2065 C CA . LEU A 1 263 ? -13.450 -5.587 15.203 1.00 92.19 263 LEU A CA 1
ATOM 2066 C C . LEU A 1 263 ? -12.865 -6.890 15.773 1.00 92.19 263 LEU A C 1
ATOM 2068 O O . LEU A 1 263 ? -12.274 -6.881 16.855 1.00 92.19 263 LEU A O 1
ATOM 2072 N N . PRO A 1 264 ? -13.010 -8.033 15.082 1.00 90.62 264 PRO A N 1
ATOM 2073 C CA . PRO A 1 264 ? -12.692 -9.325 15.662 1.00 90.62 264 PRO A CA 1
ATOM 2074 C C . PRO A 1 264 ? -11.180 -9.540 15.762 1.00 90.62 264 PRO A C 1
ATOM 2076 O O . PRO A 1 264 ? -10.366 -8.918 15.070 1.00 90.62 264 PRO A O 1
ATOM 2079 N N . SER A 1 265 ? -10.793 -10.506 16.596 1.00 89.31 265 SER A N 1
ATOM 2080 C CA . SER A 1 265 ? -9.385 -10.808 16.876 1.00 89.31 265 SER A CA 1
ATOM 2081 C C . SER A 1 265 ? -8.589 -11.209 15.640 1.00 89.31 265 SER A C 1
ATOM 2083 O O . SER A 1 265 ? -7.389 -10.951 15.576 1.00 89.31 265 SER A O 1
ATOM 2085 N N . VAL A 1 266 ? -9.252 -11.774 14.629 1.00 91.62 266 VAL A N 1
ATOM 2086 C CA . VAL A 1 266 ? -8.646 -12.107 13.337 1.00 91.62 266 VAL A CA 1
ATOM 2087 C C . VAL A 1 266 ? -8.160 -10.848 12.611 1.00 91.62 266 VAL A C 1
ATOM 2089 O O . VAL A 1 266 ? -7.018 -10.828 12.153 1.00 91.62 266 VAL A O 1
ATOM 2092 N N . ASN A 1 267 ? -8.963 -9.778 12.565 1.00 95.19 267 ASN A N 1
ATOM 2093 C CA . ASN A 1 267 ? -8.555 -8.505 11.964 1.00 95.19 267 ASN A CA 1
ATOM 2094 C C . ASN A 1 267 ? -7.425 -7.854 12.764 1.00 95.19 267 ASN A C 1
ATOM 2096 O O . ASN A 1 267 ? -6.432 -7.441 12.176 1.00 95.19 267 ASN A O 1
ATOM 2100 N N . ILE A 1 268 ? -7.517 -7.839 14.097 1.00 95.44 268 ILE A N 1
ATOM 2101 C CA . ILE A 1 268 ? -6.450 -7.311 14.961 1.00 95.44 268 ILE A CA 1
ATOM 2102 C C . ILE A 1 268 ? -5.126 -8.053 14.729 1.00 95.44 268 ILE A C 1
ATOM 2104 O O . ILE A 1 268 ? -4.087 -7.421 14.544 1.00 95.44 268 ILE A O 1
ATOM 2108 N N . LYS A 1 269 ? -5.150 -9.392 14.669 1.00 94.88 269 LYS A N 1
ATOM 2109 C CA . LYS A 1 269 ? -3.966 -10.210 14.356 1.00 94.88 269 LYS A CA 1
ATOM 2110 C C . LYS A 1 269 ? -3.422 -9.915 12.957 1.00 94.88 269 LYS A C 1
ATOM 2112 O O . LYS A 1 269 ? -2.209 -9.835 12.796 1.00 94.88 269 LYS A O 1
ATOM 2117 N N . ALA A 1 270 ? -4.289 -9.748 11.958 1.00 95.62 270 ALA A N 1
ATOM 2118 C CA . ALA A 1 270 ? -3.872 -9.411 10.597 1.00 95.62 270 ALA A CA 1
ATOM 2119 C C . ALA A 1 270 ? -3.186 -8.035 10.529 1.00 95.62 270 ALA A C 1
ATOM 2121 O O . ALA A 1 270 ? -2.129 -7.916 9.918 1.00 95.62 270 ALA A O 1
ATOM 2122 N N . LEU A 1 271 ? -3.725 -7.026 11.218 1.00 97.06 271 LEU A N 1
ATOM 2123 C CA . LEU A 1 271 ? -3.134 -5.686 11.277 1.00 97.06 271 LEU A CA 1
ATOM 2124 C C . LEU A 1 271 ? -1.792 -5.684 12.028 1.00 97.06 271 LEU A C 1
ATOM 2126 O O . LEU A 1 271 ? -0.840 -5.056 11.573 1.00 97.06 271 LEU A O 1
ATOM 2130 N N . LYS A 1 272 ? -1.668 -6.456 13.119 1.00 96.00 272 LYS A N 1
ATOM 2131 C CA . LYS A 1 272 ? -0.386 -6.645 13.826 1.00 96.00 272 LYS A CA 1
ATOM 2132 C C . LYS A 1 272 ? 0.683 -7.324 12.972 1.00 96.00 272 LYS A C 1
ATOM 2134 O O . LYS A 1 272 ? 1.856 -7.029 13.151 1.00 96.00 272 LYS A O 1
ATOM 2139 N N . LYS A 1 273 ? 0.307 -8.213 12.044 1.00 95.62 273 LYS A N 1
ATOM 2140 C CA . LYS A 1 273 ? 1.269 -8.812 11.100 1.00 95.62 273 LYS A CA 1
ATOM 2141 C C . LYS A 1 273 ? 1.859 -7.780 10.141 1.00 95.62 273 LYS A C 1
ATOM 2143 O O . LYS A 1 273 ? 3.015 -7.921 9.768 1.00 95.62 273 LYS A O 1
ATOM 2148 N N . ILE A 1 274 ? 1.081 -6.765 9.764 1.00 96.25 274 ILE A N 1
ATOM 2149 C CA . ILE A 1 274 ? 1.552 -5.670 8.908 1.00 96.25 274 ILE A CA 1
ATOM 2150 C C . ILE A 1 274 ? 2.546 -4.795 9.681 1.00 96.25 274 ILE A C 1
ATOM 2152 O O . ILE A 1 274 ? 3.650 -4.543 9.210 1.00 96.25 274 ILE A O 1
ATOM 2156 N N . CYS A 1 275 ? 2.167 -4.342 10.879 1.00 95.06 275 CYS A N 1
ATOM 2157 C CA . CYS A 1 275 ? 3.001 -3.468 11.702 1.00 95.06 275 CYS A CA 1
ATOM 2158 C C . CYS A 1 275 ? 3.065 -3.961 13.156 1.00 95.06 275 CYS A C 1
ATOM 2160 O O . CYS A 1 275 ? 2.238 -3.558 13.980 1.00 95.06 275 CYS A O 1
ATOM 2162 N N . PRO A 1 276 ? 4.039 -4.831 13.488 1.00 94.25 276 PRO A N 1
ATOM 2163 C CA . PRO A 1 276 ? 4.168 -5.410 14.827 1.00 94.25 276 PRO A CA 1
ATOM 2164 C C . PRO A 1 276 ? 4.431 -4.381 15.934 1.00 94.25 276 PRO A C 1
ATOM 2166 O O . PRO A 1 276 ? 4.040 -4.598 17.078 1.00 94.25 276 PRO A O 1
ATOM 2169 N N . HIS A 1 277 ? 5.069 -3.258 15.600 1.00 93.81 277 HIS A N 1
ATOM 2170 C CA . HIS A 1 277 ? 5.420 -2.167 16.519 1.00 93.81 277 HIS A CA 1
ATOM 2171 C C . HIS A 1 277 ? 4.380 -1.035 16.573 1.00 93.81 277 HIS A C 1
ATOM 2173 O O . HIS A 1 277 ? 4.577 -0.044 17.283 1.00 93.81 277 HIS A O 1
ATOM 2179 N N . CYS A 1 278 ? 3.282 -1.150 15.822 1.00 95.62 278 CYS A N 1
ATOM 2180 C CA . CYS A 1 278 ? 2.191 -0.181 15.838 1.00 95.62 278 CYS A CA 1
ATOM 2181 C C . CYS A 1 278 ? 1.282 -0.343 17.066 1.00 95.62 278 CYS A C 1
ATOM 2183 O O . CYS A 1 278 ? 1.171 -1.419 17.656 1.00 95.62 278 CYS A O 1
ATOM 2185 N N . GLN A 1 279 ? 0.571 0.730 17.422 1.00 94.56 279 GLN A N 1
ATOM 2186 C CA . GLN A 1 279 ? -0.425 0.714 18.496 1.00 94.56 279 GLN A CA 1
ATOM 2187 C C . GLN A 1 279 ? -1.718 0.085 17.976 1.00 94.56 279 GLN A C 1
ATOM 2189 O O . GLN A 1 279 ? -2.559 0.755 17.381 1.00 94.56 279 GLN A O 1
ATOM 2194 N N . ILE A 1 280 ? -1.834 -1.233 18.137 1.00 95.50 280 ILE A N 1
ATOM 2195 C CA . ILE A 1 280 ? -2.977 -2.018 17.666 1.00 95.50 280 ILE A CA 1
ATOM 2196 C C . ILE A 1 280 ? -3.542 -2.808 18.843 1.00 95.50 280 ILE A C 1
ATOM 2198 O O . ILE A 1 280 ? -2.968 -3.805 19.293 1.00 95.50 280 ILE A O 1
ATOM 2202 N N . GLU A 1 281 ? -4.703 -2.378 19.309 1.00 88.81 281 GLU A N 1
ATOM 2203 C CA . GLU A 1 281 ? -5.392 -2.931 20.464 1.00 88.81 281 GLU A CA 1
ATOM 2204 C C . GLU A 1 281 ? -6.734 -3.526 20.046 1.00 88.81 281 GLU A C 1
ATOM 2206 O O . GLU A 1 281 ? -7.556 -2.895 19.379 1.00 88.81 281 GLU A O 1
ATOM 2211 N N . GLY A 1 282 ? -6.942 -4.784 20.432 1.00 82.12 282 GLY A N 1
ATOM 2212 C CA . GLY A 1 282 ? -8.224 -5.450 20.286 1.00 82.12 282 GLY A CA 1
ATOM 2213 C C . GLY A 1 282 ? -9.028 -5.301 21.564 1.00 82.12 282 GLY A C 1
ATOM 2214 O O . GLY A 1 282 ? -8.506 -5.546 22.648 1.00 82.12 282 GLY A O 1
ATOM 2215 N N . PHE A 1 283 ? -10.291 -4.921 21.425 1.00 74.12 283 PHE A N 1
ATOM 2216 C CA . PHE A 1 283 ? -11.202 -4.749 22.545 1.00 74.12 283 PHE A CA 1
ATOM 2217 C C . PHE A 1 283 ? -12.160 -5.931 22.525 1.00 74.12 283 PHE A C 1
ATOM 2219 O O . PHE A 1 283 ? -13.212 -5.898 21.895 1.00 74.12 283 PHE A O 1
ATOM 2226 N N . PHE A 1 284 ? -11.728 -7.020 23.149 1.00 74.00 284 PHE A N 1
ATOM 2227 C CA . PHE A 1 284 ? -12.518 -8.237 23.257 1.00 74.00 284 PHE A CA 1
ATOM 2228 C C . PHE A 1 284 ? -13.127 -8.280 24.643 1.00 74.00 284 PHE A C 1
ATOM 2230 O O . PHE A 1 284 ? -12.426 -8.053 25.625 1.00 74.00 284 PHE A O 1
ATOM 2237 N N . SER A 1 285 ? -14.414 -8.593 24.714 1.00 79.75 285 SER A N 1
ATOM 2238 C CA . SER A 1 285 ? -15.045 -8.894 25.986 1.00 79.75 285 SER A CA 1
ATOM 2239 C C . SER A 1 285 ? -15.782 -10.215 25.916 1.00 79.75 285 SER A C 1
ATOM 2241 O O . SER A 1 285 ? -16.560 -10.450 24.985 1.00 79.75 285 SER A O 1
ATOM 2243 N N . LYS A 1 286 ? -15.590 -11.051 26.937 1.00 84.75 286 LYS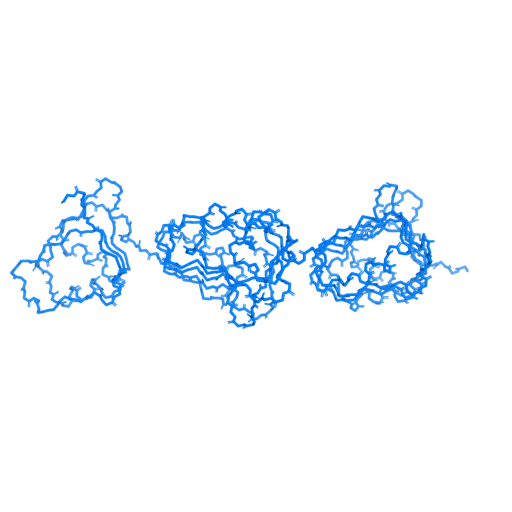 A N 1
ATOM 2244 C CA . LYS A 1 286 ? -16.412 -12.254 27.149 1.00 84.75 286 LYS A CA 1
ATOM 2245 C C . LYS A 1 286 ? -17.874 -11.909 27.456 1.00 84.75 286 LYS A C 1
ATOM 2247 O O . LYS A 1 286 ? -18.746 -12.752 27.268 1.00 84.75 286 LYS A O 1
ATOM 2252 N N . CYS A 1 287 ? -18.149 -10.665 27.843 1.00 89.25 287 CYS A N 1
ATOM 2253 C CA . CYS A 1 287 ? -19.476 -10.162 28.175 1.00 89.25 287 CYS A CA 1
ATOM 2254 C C . CYS A 1 287 ? -20.177 -9.435 27.019 1.00 89.25 287 CYS A C 1
ATOM 2256 O O . CYS A 1 287 ? -21.226 -8.836 27.213 1.00 89.25 287 CYS A O 1
ATOM 2258 N N . SER A 1 288 ? -19.660 -9.543 25.792 1.00 83.81 288 SER A N 1
ATOM 2259 C CA . SER A 1 288 ? -20.260 -8.949 24.583 1.00 83.81 288 SER A CA 1
ATOM 2260 C C . SER A 1 288 ? -21.403 -9.769 23.955 1.00 83.81 288 SER A C 1
ATOM 2262 O O . SER A 1 288 ? -21.999 -9.342 22.968 1.00 83.81 288 SER A O 1
ATOM 2264 N N . ALA A 1 289 ? -21.690 -10.956 24.493 1.00 86.38 289 ALA A N 1
ATOM 2265 C CA . ALA A 1 289 ? -22.704 -11.877 23.986 1.00 86.38 289 ALA A CA 1
ATOM 2266 C C . ALA A 1 289 ? -23.259 -12.737 25.132 1.00 86.38 289 ALA A C 1
ATOM 2268 O O . ALA A 1 289 ? -23.139 -13.968 25.126 1.00 86.38 289 ALA A O 1
ATOM 2269 N N . LEU A 1 290 ? -23.841 -12.092 26.139 1.00 90.25 290 LEU A N 1
ATOM 2270 C CA . LEU A 1 290 ? -24.394 -12.760 27.315 1.00 90.25 290 LEU A CA 1
ATOM 2271 C C . LEU A 1 290 ? -25.758 -13.389 27.016 1.00 90.25 290 LEU A C 1
ATOM 2273 O O . LEU A 1 290 ? -26.571 -12.846 26.267 1.00 90.25 290 LEU A O 1
ATOM 2277 N N . GLY A 1 291 ? -26.000 -14.558 27.608 1.00 89.75 291 GLY A N 1
ATOM 2278 C CA . GLY A 1 291 ? -27.352 -15.104 27.726 1.00 89.75 291 GLY A CA 1
ATOM 2279 C C . GLY A 1 291 ? -28.152 -14.379 28.817 1.00 89.75 291 GLY A C 1
ATOM 2280 O O . GLY A 1 291 ? -27.672 -13.392 29.374 1.00 89.75 291 GLY A O 1
ATOM 2281 N N . PRO A 1 292 ? -29.361 -14.857 29.150 1.00 89.12 292 PRO A N 1
ATOM 2282 C CA . PRO A 1 292 ? -30.158 -14.275 30.222 1.00 89.12 292 PRO A CA 1
ATOM 2283 C C . PRO A 1 292 ? -29.406 -14.310 31.558 1.00 89.12 292 PRO A C 1
ATOM 2285 O O . PRO A 1 292 ? -29.015 -15.377 32.031 1.00 89.12 292 PRO A O 1
ATOM 2288 N N . ILE A 1 293 ? -29.237 -13.147 32.184 1.00 89.31 293 ILE A N 1
ATOM 2289 C CA . ILE A 1 293 ? -28.701 -12.993 33.540 1.00 89.31 293 ILE A CA 1
ATOM 2290 C C . ILE A 1 293 ? -29.696 -12.127 34.303 1.00 89.31 293 ILE A C 1
ATOM 2292 O O . ILE A 1 293 ? -30.108 -11.094 33.794 1.00 89.31 293 ILE A O 1
ATOM 2296 N N . LYS A 1 294 ? -30.100 -12.556 35.504 1.00 81.50 294 LYS A N 1
ATOM 2297 C CA . LYS A 1 294 ? -30.973 -11.777 36.408 1.00 81.50 294 LYS A CA 1
ATOM 2298 C C . LYS A 1 294 ? -30.321 -11.451 37.753 1.00 81.50 294 LYS A C 1
ATOM 2300 O O . LYS A 1 294 ? -30.818 -10.613 38.495 1.00 81.50 294 LYS A O 1
ATOM 2305 N N . ASN A 1 295 ? -29.224 -12.130 38.086 1.00 89.81 295 ASN A N 1
ATOM 2306 C CA . ASN A 1 295 ? -28.546 -12.014 39.373 1.00 89.81 295 ASN A CA 1
ATOM 2307 C C . ASN A 1 295 ? -27.280 -11.159 39.226 1.00 89.81 295 ASN A C 1
ATOM 2309 O O . ASN A 1 295 ? -26.362 -11.547 38.501 1.00 89.81 295 ASN A O 1
ATOM 2313 N N . GLY A 1 296 ? -27.217 -10.037 39.948 1.00 90.94 296 GLY A N 1
ATOM 2314 C CA . GLY A 1 296 ? -26.064 -9.139 39.944 1.00 90.94 296 GLY A CA 1
ATOM 2315 C C . GLY A 1 296 ? -24.744 -9.781 40.369 1.00 90.94 296 GLY A C 1
ATOM 2316 O O . GLY A 1 296 ? -23.712 -9.425 39.812 1.00 90.94 296 GLY A O 1
ATOM 2317 N N . ALA A 1 297 ? -24.755 -10.765 41.275 1.00 94.06 297 ALA A N 1
ATOM 2318 C CA . ALA A 1 297 ? -23.540 -11.487 41.668 1.00 94.06 297 ALA A CA 1
ATOM 2319 C C . ALA A 1 297 ? -22.962 -12.303 40.501 1.00 94.06 297 ALA A C 1
ATOM 2321 O O . ALA A 1 297 ? -21.762 -12.269 40.257 1.00 94.06 297 ALA A O 1
ATOM 2322 N N . VAL A 1 298 ? -23.830 -12.954 39.719 1.00 94.19 298 VAL A N 1
ATOM 2323 C CA . VAL A 1 298 ? -23.415 -13.713 38.528 1.00 94.19 298 VAL A CA 1
ATOM 2324 C C . VAL A 1 298 ? -22.882 -12.773 37.449 1.00 94.19 298 VAL A C 1
ATOM 2326 O O . VAL A 1 298 ? -21.864 -13.067 36.826 1.00 94.19 298 VAL A O 1
ATOM 2329 N N . LEU A 1 299 ? -23.541 -11.627 37.237 1.00 94.81 299 LEU A N 1
ATOM 2330 C CA . LEU A 1 299 ? -23.040 -10.611 36.310 1.00 94.81 299 LEU A CA 1
ATOM 2331 C C . LEU A 1 299 ? -21.657 -10.108 36.744 1.00 94.81 299 LEU A C 1
ATOM 2333 O O . LEU A 1 299 ? -20.765 -9.994 35.910 1.00 94.81 299 LEU A O 1
ATOM 2337 N N . PHE A 1 300 ? -21.474 -9.840 38.039 1.00 95.69 300 PHE A N 1
ATOM 2338 C CA . PHE A 1 300 ? -20.201 -9.404 38.602 1.00 95.69 300 PHE A CA 1
ATOM 2339 C C . PHE A 1 300 ? -19.093 -10.435 38.367 1.00 95.69 300 PHE A C 1
ATOM 2341 O O . PHE A 1 300 ? -18.078 -10.109 37.759 1.00 95.69 300 PHE A O 1
ATOM 2348 N N . GLU A 1 301 ? -19.306 -11.691 38.756 1.00 95.12 301 GLU A N 1
ATOM 2349 C CA . GLU A 1 301 ? -18.316 -12.761 38.573 1.00 95.12 301 GLU A CA 1
ATOM 2350 C C . GLU A 1 301 ? -17.920 -12.950 37.102 1.00 95.12 301 GLU A C 1
ATOM 2352 O O . GLU A 1 301 ? -16.757 -13.207 36.780 1.00 95.12 301 GLU A O 1
ATOM 2357 N N . GLN A 1 302 ? -18.877 -12.801 36.183 1.00 93.56 302 GLN A N 1
ATOM 2358 C CA . GLN A 1 302 ? -18.613 -12.971 34.758 1.00 93.56 302 GLN A CA 1
ATOM 2359 C C . GLN A 1 302 ? -17.960 -11.745 34.119 1.00 93.56 302 GLN A C 1
ATOM 2361 O O . GLN A 1 302 ? -17.090 -11.927 33.263 1.00 93.56 302 GLN A O 1
ATOM 2366 N N . CYS A 1 303 ? -18.352 -10.533 34.521 1.00 94.94 303 CYS A N 1
ATOM 2367 C CA . CYS A 1 303 ? -18.094 -9.302 33.771 1.00 94.94 303 CYS A CA 1
ATOM 2368 C C . CYS A 1 303 ? -17.299 -8.231 34.516 1.00 94.94 303 CYS A C 1
ATOM 2370 O O . CYS A 1 303 ? -17.062 -7.167 33.946 1.00 94.94 303 CYS A O 1
ATOM 2372 N N . ALA A 1 304 ? -16.866 -8.474 35.753 1.00 94.69 304 ALA A N 1
ATOM 2373 C CA . ALA A 1 304 ? -16.021 -7.521 36.462 1.00 94.69 304 ALA A CA 1
ATOM 2374 C C . ALA A 1 304 ? -14.759 -7.183 35.654 1.00 94.69 304 ALA A C 1
ATOM 2376 O O . ALA A 1 304 ? -14.071 -8.068 35.140 1.00 94.69 304 ALA A O 1
ATOM 2377 N N . GLY A 1 305 ? -14.479 -5.885 35.518 1.00 88.31 305 GLY A N 1
ATOM 2378 C CA . GLY A 1 305 ? -13.347 -5.374 34.747 1.00 88.31 305 GLY A CA 1
ATOM 2379 C C . GLY A 1 305 ? -13.453 -5.527 33.224 1.00 88.31 305 GLY A C 1
ATOM 2380 O O . GLY A 1 305 ? -12.534 -5.087 32.529 1.00 88.31 305 GLY A O 1
ATOM 2381 N N . GLU A 1 306 ? -14.538 -6.099 32.694 1.00 91.12 306 GLU A N 1
ATOM 2382 C CA . GLU A 1 306 ? -14.752 -6.230 31.255 1.00 91.12 306 GLU A CA 1
ATOM 2383 C C . GLU A 1 306 ? -15.143 -4.884 30.622 1.00 91.12 306 GLU A C 1
ATOM 2385 O O . GLU A 1 306 ? -15.891 -4.106 31.216 1.00 91.12 306 GLU A O 1
ATOM 2390 N N . PRO A 1 307 ? -14.680 -4.591 29.394 1.00 86.06 307 PRO A N 1
ATOM 2391 C CA . PRO A 1 307 ? -14.968 -3.314 28.751 1.00 86.06 307 PRO A CA 1
ATOM 2392 C C . PRO A 1 307 ? -16.373 -3.232 28.145 1.00 86.06 307 PRO A C 1
ATOM 2394 O O . PRO A 1 307 ? -16.818 -2.130 27.821 1.00 86.06 307 PRO A O 1
ATOM 2397 N N . PHE A 1 308 ? -17.066 -4.364 27.971 1.00 87.38 308 PHE A N 1
ATOM 2398 C CA . PHE A 1 308 ? -18.386 -4.400 27.346 1.00 87.38 308 PHE A CA 1
ATOM 2399 C C . PHE A 1 308 ? -19.344 -5.367 28.028 1.00 87.38 308 PHE A C 1
ATOM 2401 O O . PHE A 1 308 ? -18.967 -6.493 28.338 1.00 87.38 308 PHE A O 1
ATOM 2408 N N . ILE A 1 309 ? -20.609 -4.968 28.150 1.00 91.50 309 ILE A N 1
ATOM 2409 C CA . ILE A 1 309 ? -21.713 -5.847 28.560 1.00 91.50 309 ILE A CA 1
ATOM 2410 C C . ILE A 1 309 ? -22.820 -5.747 27.515 1.00 91.50 309 ILE A C 1
ATOM 2412 O O . ILE A 1 309 ? -23.411 -4.688 27.350 1.00 91.50 309 ILE A O 1
ATOM 2416 N N . ALA A 1 310 ? -23.122 -6.829 26.805 1.00 89.62 310 ALA A N 1
ATOM 2417 C CA . ALA A 1 310 ? -24.202 -6.854 25.825 1.00 89.62 310 ALA A CA 1
ATOM 2418 C C . ALA A 1 310 ? -24.875 -8.236 25.740 1.00 89.62 310 ALA A C 1
ATOM 2420 O O . ALA A 1 310 ? -24.192 -9.264 25.840 1.00 89.62 310 ALA A O 1
ATOM 2421 N N . PRO A 1 311 ? -26.206 -8.288 25.541 1.00 90.06 311 PRO A N 1
ATOM 2422 C CA . PRO A 1 311 ? -26.927 -9.529 25.307 1.00 90.06 311 PRO A CA 1
ATOM 2423 C C . PRO A 1 311 ? -26.604 -10.122 23.937 1.00 90.06 311 PRO A C 1
ATOM 2425 O O . PRO A 1 311 ? -26.282 -9.421 22.977 1.00 90.06 311 PRO A O 1
ATOM 2428 N N . ARG A 1 312 ? -26.811 -11.433 23.804 1.00 87.94 312 ARG A N 1
ATOM 2429 C CA . ARG A 1 312 ? -27.018 -12.060 22.491 1.00 87.94 312 ARG A CA 1
ATOM 2430 C C . ARG A 1 312 ? -28.326 -11.561 21.861 1.00 87.94 312 ARG A C 1
ATOM 2432 O O . ARG A 1 312 ? -29.256 -11.215 22.593 1.00 87.94 312 ARG A O 1
ATOM 2439 N N . PRO A 1 313 ? -28.451 -11.581 20.520 1.00 84.56 313 PRO A N 1
ATOM 2440 C CA . PRO A 1 313 ? -29.699 -11.227 19.845 1.00 84.56 313 PRO A CA 1
ATOM 2441 C C . PRO A 1 313 ? -30.917 -11.940 20.454 1.00 84.56 313 PRO A C 1
ATOM 2443 O O . PRO A 1 313 ? -30.873 -13.145 20.697 1.00 84.56 313 PRO A O 1
ATOM 2446 N N . GLY A 1 314 ? -31.990 -11.188 20.716 1.00 87.50 314 GLY A N 1
ATOM 2447 C CA . GLY A 1 314 ? -33.227 -11.704 21.319 1.00 87.50 314 GLY A CA 1
ATOM 2448 C C . GLY A 1 314 ? -33.205 -11.865 22.846 1.00 87.50 314 GLY A C 1
ATOM 2449 O O . GLY A 1 314 ? -34.198 -12.307 23.413 1.00 87.50 314 GLY A O 1
ATOM 2450 N N . THR A 1 315 ? -32.108 -11.509 23.523 1.00 91.19 315 THR A N 1
ATOM 2451 C CA . THR A 1 315 ? -32.014 -11.524 24.992 1.00 91.19 315 THR A CA 1
ATOM 2452 C C . THR A 1 315 ? -32.123 -10.109 25.556 1.00 91.19 315 THR A C 1
ATOM 2454 O O . THR A 1 315 ? -31.510 -9.183 25.032 1.00 91.19 315 THR A O 1
ATOM 2457 N N . ILE A 1 316 ? -32.863 -9.952 26.654 1.00 91.38 316 ILE A N 1
ATOM 2458 C CA . ILE A 1 316 ? -32.907 -8.721 27.453 1.00 91.38 316 ILE A CA 1
ATOM 2459 C C . ILE A 1 316 ? -32.048 -8.955 28.698 1.00 91.38 316 ILE A C 1
ATOM 2461 O O . ILE A 1 316 ? -32.277 -9.919 29.432 1.00 91.38 316 ILE A O 1
ATOM 2465 N N . LEU A 1 317 ? -31.055 -8.093 28.927 1.00 93.12 317 LEU A N 1
ATOM 2466 C CA . LEU A 1 317 ? -30.333 -8.051 30.199 1.00 93.12 317 LEU A CA 1
ATOM 2467 C C . LEU A 1 317 ? -31.018 -7.039 31.111 1.00 93.12 317 LEU A C 1
ATOM 2469 O O . LEU A 1 317 ? -30.874 -5.837 30.910 1.00 93.12 317 LEU A O 1
ATOM 2473 N N . ASP A 1 318 ? -31.745 -7.540 32.099 1.00 93.38 318 ASP A N 1
ATOM 2474 C CA . ASP A 1 318 ? -32.335 -6.750 33.176 1.00 93.38 318 ASP A CA 1
ATOM 2475 C C . ASP A 1 318 ? -31.913 -7.377 34.507 1.00 93.38 318 ASP A C 1
ATOM 2477 O O . ASP A 1 318 ? -32.254 -8.529 34.802 1.00 93.38 318 ASP A O 1
ATOM 2481 N N . VAL A 1 319 ? -31.064 -6.665 35.248 1.00 94.06 319 VAL A N 1
ATOM 2482 C CA . VAL A 1 319 ? -30.298 -7.231 36.360 1.00 94.06 319 VAL A CA 1
ATOM 2483 C C . VAL A 1 319 ? -30.451 -6.383 37.613 1.00 94.06 319 VAL A C 1
ATOM 2485 O O . VAL A 1 319 ? -30.146 -5.191 37.634 1.00 94.06 319 VAL A O 1
ATOM 2488 N N . ASP A 1 320 ? -30.851 -7.029 38.705 1.00 93.62 320 ASP A N 1
ATOM 2489 C CA . ASP A 1 320 ? -30.836 -6.415 40.026 1.00 93.62 320 ASP A CA 1
ATOM 2490 C C . ASP A 1 320 ? -29.416 -6.471 40.619 1.00 93.62 320 ASP A C 1
ATOM 2492 O O . ASP A 1 320 ? -28.876 -7.547 40.902 1.00 93.62 320 ASP A O 1
ATOM 2496 N N . LEU A 1 321 ? -28.808 -5.296 40.797 1.00 94.94 321 LEU A N 1
ATOM 2497 C CA . LEU A 1 321 ? -27.484 -5.104 41.389 1.00 94.94 321 LEU A CA 1
ATOM 2498 C C . LEU A 1 321 ? -27.554 -4.640 42.853 1.00 94.94 321 LEU A C 1
ATOM 2500 O O . LEU A 1 321 ? -26.520 -4.356 43.452 1.00 94.94 321 LEU A O 1
ATOM 2504 N N . SER A 1 322 ? -28.744 -4.593 43.462 1.00 93.69 322 SER A N 1
ATOM 2505 C CA . SER A 1 322 ? -28.964 -4.079 44.826 1.00 93.69 322 SER A CA 1
ATOM 2506 C C . SER A 1 322 ? -28.133 -4.781 45.901 1.00 93.69 322 SER A C 1
ATOM 2508 O O . SER A 1 322 ? -27.829 -4.184 46.931 1.00 93.69 322 SER A O 1
ATOM 2510 N N . LYS A 1 323 ? -27.766 -6.049 45.668 1.00 93.81 323 LYS A N 1
ATOM 2511 C CA . LYS A 1 323 ? -26.974 -6.870 46.597 1.00 93.81 323 LYS A CA 1
ATOM 2512 C C . LYS A 1 323 ? -25.459 -6.704 46.447 1.00 93.81 323 LYS A C 1
ATOM 2514 O O . LYS A 1 323 ? -24.729 -7.265 47.259 1.00 93.81 323 LYS A O 1
ATOM 2519 N N . LEU A 1 324 ? -24.984 -5.992 45.424 1.00 94.81 324 LEU A N 1
ATOM 2520 C CA . LEU A 1 324 ? -23.555 -5.744 45.250 1.00 94.81 324 LEU A CA 1
ATOM 2521 C C . LEU A 1 324 ? -23.081 -4.647 46.206 1.00 94.81 324 LEU A C 1
ATOM 2523 O O . LEU A 1 324 ? -23.773 -3.651 46.435 1.00 94.81 324 LEU A O 1
ATOM 2527 N N . THR A 1 325 ? -21.878 -4.826 46.751 1.00 95.38 325 THR A N 1
ATOM 2528 C CA . THR A 1 325 ? -21.213 -3.786 47.541 1.00 95.38 325 THR A CA 1
ATOM 2529 C C . THR A 1 325 ? -20.735 -2.648 46.641 1.00 95.38 325 THR A C 1
ATOM 2531 O O . THR A 1 325 ? -20.587 -2.805 45.428 1.00 95.38 325 THR A O 1
ATOM 2534 N N . GLU A 1 326 ? -20.435 -1.489 47.232 1.00 95.19 326 GLU A N 1
ATOM 2535 C CA . GLU A 1 326 ? -19.867 -0.365 46.479 1.00 95.19 326 GLU A CA 1
ATOM 2536 C C . GLU A 1 326 ? -18.569 -0.751 45.758 1.00 95.19 326 GLU A C 1
ATOM 2538 O O . GLU A 1 326 ? -18.384 -0.393 44.599 1.00 95.19 326 GLU A O 1
ATOM 2543 N N . GLN A 1 327 ? -17.705 -1.539 46.406 1.00 95.00 327 GLN A N 1
ATOM 2544 C CA . GLN A 1 327 ? -16.469 -2.021 45.796 1.00 95.00 327 GLN A CA 1
ATOM 2545 C C . GLN A 1 327 ? -16.750 -2.915 44.579 1.00 95.00 327 GLN A C 1
ATOM 2547 O O . GLN A 1 327 ? -16.157 -2.708 43.524 1.00 95.00 327 GLN A O 1
ATOM 2552 N N . GLN A 1 328 ? -17.698 -3.850 44.687 1.00 95.88 328 GLN A N 1
ATOM 2553 C CA . GLN A 1 328 ? -18.077 -4.716 43.565 1.00 95.88 328 GLN A CA 1
ATOM 2554 C C . GLN A 1 328 ? -18.665 -3.916 42.397 1.00 95.88 328 GLN A C 1
ATOM 2556 O O . GLN A 1 328 ? -18.366 -4.198 41.242 1.00 95.88 328 GLN A O 1
ATOM 2561 N N . LEU A 1 329 ? -19.471 -2.890 42.676 1.00 95.75 329 LEU A N 1
ATOM 2562 C CA . LEU A 1 329 ? -20.006 -1.998 41.644 1.00 95.75 329 LEU A CA 1
ATOM 2563 C C . LEU A 1 329 ? -18.891 -1.192 40.965 1.00 95.75 329 LEU A C 1
ATOM 2565 O O . LEU A 1 329 ? -18.884 -1.061 39.742 1.00 95.75 329 LEU A O 1
ATOM 2569 N N . GLN A 1 330 ? -17.926 -0.682 41.735 1.00 95.19 330 GLN A N 1
ATOM 2570 C CA . GLN A 1 330 ? -16.772 0.025 41.180 1.00 95.19 330 GLN A CA 1
ATOM 2571 C C . GLN A 1 330 ? -15.910 -0.894 40.310 1.00 95.19 330 GLN A C 1
ATOM 2573 O O . GLN A 1 330 ? -15.526 -0.496 39.216 1.00 95.19 330 GLN A O 1
ATOM 2578 N N . GLU A 1 331 ? -15.654 -2.128 40.742 1.00 95.62 331 GLU A N 1
ATOM 2579 C CA . GLU A 1 331 ? -14.913 -3.127 39.964 1.00 95.62 331 GLU A CA 1
ATOM 2580 C C . GLU A 1 331 ? -15.671 -3.566 38.699 1.00 95.62 331 GLU A C 1
ATOM 2582 O O . GLU A 1 331 ? -15.066 -3.703 37.632 1.00 95.62 331 GLU A O 1
ATOM 2587 N N . LEU A 1 332 ? -16.999 -3.720 38.779 1.00 95.38 332 LEU A N 1
ATOM 2588 C CA . LEU A 1 332 ? -17.844 -4.046 37.627 1.00 95.38 332 LEU A CA 1
ATOM 2589 C C . LEU A 1 332 ? -17.743 -2.985 36.531 1.00 95.38 332 LEU A C 1
ATOM 2591 O O . LEU A 1 332 ? -17.663 -3.317 35.351 1.00 95.38 332 LEU A O 1
ATOM 2595 N N . PHE A 1 333 ? -17.717 -1.710 36.921 1.00 94.69 333 PHE A N 1
ATOM 2596 C CA . PHE A 1 333 ? -17.778 -0.593 35.983 1.00 94.69 333 PHE A CA 1
ATOM 2597 C C . PHE A 1 333 ? -16.434 0.100 35.716 1.00 94.69 333 PHE A C 1
ATOM 2599 O O . PHE A 1 333 ? -16.371 0.990 34.866 1.00 94.69 333 PHE A O 1
ATOM 2606 N N . ALA A 1 334 ? -15.347 -0.330 36.366 1.00 92.81 334 ALA A N 1
ATOM 2607 C CA . ALA A 1 334 ? -14.027 0.307 36.300 1.00 92.81 334 ALA A CA 1
ATOM 2608 C C . ALA A 1 334 ? -13.497 0.487 34.868 1.00 92.81 334 ALA A C 1
ATOM 2610 O O . ALA A 1 334 ? -12.927 1.526 34.535 1.00 92.81 334 ALA A O 1
ATOM 2611 N N . ASN A 1 335 ? -13.697 -0.518 34.013 1.00 88.44 335 ASN A N 1
ATOM 2612 C CA . ASN A 1 335 ? -13.247 -0.510 32.620 1.00 88.44 335 ASN A CA 1
ATOM 2613 C C . ASN A 1 335 ? -14.391 -0.404 31.613 1.00 88.44 335 ASN A C 1
ATOM 2615 O O . ASN A 1 335 ? -14.128 -0.487 30.416 1.00 88.44 335 ASN A O 1
ATOM 2619 N N . MET A 1 336 ? -15.631 -0.227 32.076 1.00 90.06 336 MET A N 1
ATOM 2620 C CA . MET A 1 336 ? -16.807 -0.276 31.214 1.00 90.06 336 MET A CA 1
ATOM 2621 C C . MET A 1 336 ? -16.752 0.844 30.182 1.00 90.06 336 MET A C 1
ATOM 2623 O O . MET A 1 336 ? -16.709 2.016 30.545 1.00 90.06 336 MET A O 1
ATOM 2627 N N . VAL A 1 337 ? -16.763 0.475 28.906 1.00 83.62 337 VAL A N 1
ATOM 2628 C CA . VAL A 1 337 ? -16.770 1.402 27.771 1.00 83.62 337 VAL A CA 1
ATOM 2629 C C . VAL A 1 337 ? -18.166 1.505 27.179 1.00 83.62 337 VAL A C 1
ATOM 2631 O O . VAL A 1 337 ? -18.644 2.601 26.887 1.00 83.62 337 VAL A O 1
ATOM 2634 N N . GLU A 1 338 ? -18.838 0.368 27.026 1.00 86.62 338 GLU A N 1
ATOM 2635 C CA . GLU A 1 338 ? -20.211 0.325 26.548 1.00 86.62 338 GLU A CA 1
ATOM 2636 C C . GLU A 1 338 ? -20.999 -0.796 27.209 1.00 86.62 338 GLU A C 1
ATOM 2638 O O . GLU A 1 338 ? -20.499 -1.909 27.369 1.00 86.62 338 GLU A O 1
ATOM 2643 N N . MET A 1 339 ? -22.263 -0.525 27.524 1.00 91.50 339 MET A N 1
ATOM 2644 C CA . MET A 1 339 ? -23.171 -1.559 28.000 1.00 91.50 339 MET A CA 1
ATOM 2645 C C . MET A 1 339 ? -24.578 -1.439 27.417 1.00 91.50 339 MET A C 1
ATOM 2647 O O . MET A 1 339 ? -25.088 -0.340 27.218 1.00 91.50 339 MET A O 1
ATOM 2651 N N . GLN A 1 340 ? -25.205 -2.584 27.164 1.00 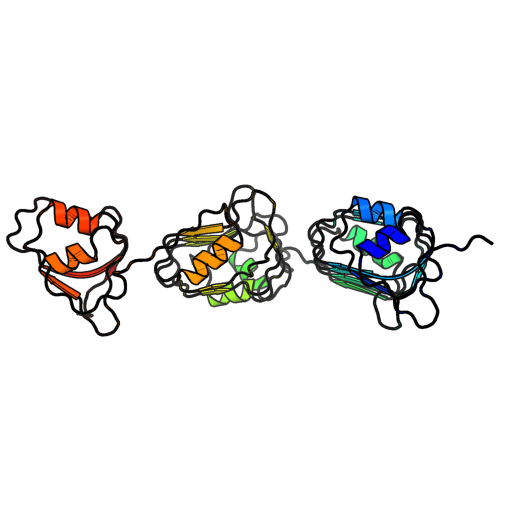92.12 340 GLN A N 1
ATOM 2652 C CA . GLN A 1 340 ? -26.604 -2.743 26.790 1.00 92.12 340 GLN A CA 1
ATOM 2653 C C . GLN A 1 340 ? -27.289 -3.595 27.861 1.00 92.12 340 GLN A C 1
ATOM 2655 O O . GLN A 1 340 ? -27.301 -4.822 27.791 1.00 92.12 340 GLN A O 1
ATOM 2660 N N . ILE A 1 341 ? -27.790 -2.944 28.905 1.00 93.25 341 ILE A N 1
ATOM 2661 C CA . ILE A 1 341 ? -28.313 -3.602 30.106 1.00 93.25 341 ILE A CA 1
ATOM 2662 C C . ILE A 1 341 ? -29.194 -2.628 30.887 1.00 93.25 341 ILE A C 1
ATOM 2664 O O . ILE A 1 341 ? -28.887 -1.440 30.967 1.00 93.25 341 ILE A O 1
ATOM 2668 N N . CYS A 1 342 ? -30.269 -3.131 31.481 1.00 93.12 342 CYS A N 1
ATOM 2669 C CA . CYS A 1 342 ? -31.041 -2.430 32.491 1.00 93.12 342 CYS A CA 1
ATOM 2670 C C . CYS A 1 342 ? -30.559 -2.909 33.851 1.00 93.12 342 CYS A C 1
ATOM 2672 O O . CYS A 1 342 ? -30.372 -4.109 34.067 1.00 93.12 342 CYS A O 1
ATOM 2674 N N . ILE A 1 343 ? -30.304 -1.963 34.749 1.00 93.06 343 ILE A N 1
ATOM 2675 C CA . ILE A 1 343 ? -29.854 -2.273 36.100 1.00 93.06 343 ILE A CA 1
ATOM 2676 C C . ILE A 1 343 ? -30.819 -1.663 37.102 1.00 93.06 343 ILE A C 1
ATOM 2678 O O . ILE A 1 343 ? -31.194 -0.497 36.985 1.00 93.06 343 ILE A O 1
ATOM 2682 N N . THR A 1 344 ? -31.189 -2.447 38.109 1.00 92.62 344 THR A N 1
ATOM 2683 C CA . THR A 1 344 ? -31.937 -1.959 39.269 1.00 92.62 344 THR A CA 1
ATOM 2684 C C . THR A 1 344 ? -31.015 -1.941 40.481 1.00 92.62 344 THR A C 1
ATOM 2686 O O . THR A 1 344 ? -30.334 -2.925 40.759 1.00 92.62 344 THR A O 1
ATOM 2689 N N . ILE A 1 345 ? -30.982 -0.822 41.208 1.00 92.38 345 ILE A N 1
ATOM 2690 C CA . ILE A 1 345 ? -30.255 -0.686 42.477 1.00 92.38 345 ILE A CA 1
ATOM 2691 C C . ILE A 1 345 ? -31.199 -0.033 43.485 1.00 92.38 345 ILE A C 1
ATOM 2693 O O . ILE A 1 345 ? -31.494 1.157 43.394 1.00 92.38 345 ILE A O 1
ATOM 2697 N N . LYS A 1 346 ? -31.691 -0.812 44.449 1.00 92.50 346 LYS A N 1
ATOM 2698 C CA . LYS A 1 346 ? -32.663 -0.392 45.460 1.00 92.50 346 LYS A CA 1
ATOM 2699 C C . LYS A 1 346 ? -32.207 -0.822 46.849 1.00 92.50 346 LYS A C 1
ATOM 2701 O O . LYS A 1 346 ? -31.902 -1.984 47.076 1.00 92.50 346 LYS A O 1
ATOM 2706 N N . GLY A 1 347 ? -32.196 0.112 47.801 1.00 90.81 347 GLY A N 1
ATOM 2707 C CA . GLY A 1 347 ? -31.790 -0.184 49.182 1.00 90.81 347 GLY A CA 1
ATOM 2708 C C . GLY A 1 347 ? -30.321 -0.603 49.328 1.00 90.81 347 GLY A C 1
ATOM 2709 O O . GLY A 1 347 ? -29.971 -1.241 50.316 1.00 90.81 347 GLY A O 1
ATOM 2710 N N . SER A 1 348 ? -29.472 -0.270 48.349 1.00 89.62 348 SER A N 1
ATOM 2711 C CA . SER A 1 348 ? -28.031 -0.525 48.410 1.00 89.62 348 SER A CA 1
ATOM 2712 C C . SER A 1 348 ? -27.354 0.418 49.408 1.00 89.62 348 SER A C 1
ATOM 2714 O O . SER A 1 348 ? -27.753 1.573 49.556 1.00 89.62 348 SER A O 1
ATOM 2716 N N . SER A 1 349 ? -26.296 -0.064 50.062 1.00 88.50 349 SER A N 1
ATOM 2717 C CA . SER A 1 349 ? -25.431 0.742 50.930 1.00 88.50 349 SER A CA 1
ATOM 2718 C C . SER A 1 349 ? -24.373 1.546 50.162 1.00 88.50 349 SER A C 1
ATOM 2720 O O . SER A 1 349 ? -23.560 2.224 50.791 1.00 88.50 349 SER A O 1
ATOM 2722 N N . ALA A 1 350 ? -24.327 1.436 48.828 1.00 89.81 350 ALA A N 1
ATOM 2723 C CA . ALA A 1 350 ? -23.357 2.137 47.998 1.00 89.81 350 ALA A CA 1
ATOM 2724 C C . ALA A 1 350 ? -23.599 3.652 48.009 1.00 89.81 350 ALA A C 1
ATOM 2726 O O . ALA A 1 350 ? -24.711 4.123 47.773 1.00 89.81 350 ALA A O 1
ATOM 2727 N N . LYS A 1 351 ? -22.536 4.421 48.253 1.00 92.44 351 LYS A N 1
ATOM 2728 C CA . LYS A 1 351 ? -22.574 5.889 48.299 1.00 92.44 351 LYS A CA 1
ATOM 2729 C C . LYS A 1 351 ? -22.283 6.527 46.942 1.00 92.44 351 LYS A C 1
ATOM 2731 O O . LYS A 1 351 ? -22.689 7.661 46.705 1.00 92.44 351 LYS A O 1
ATOM 2736 N N . SER A 1 352 ? -21.564 5.831 46.060 1.00 90.50 352 SER A N 1
ATOM 2737 C CA . SER A 1 352 ? -21.169 6.335 44.744 1.00 90.50 352 SER A CA 1
ATOM 2738 C C . SER A 1 352 ? -21.168 5.228 43.691 1.00 90.50 352 SER A C 1
ATOM 2740 O O . SER A 1 352 ? -20.655 4.135 43.920 1.00 90.50 352 SER A O 1
ATOM 2742 N N . LEU A 1 353 ? -21.699 5.544 42.509 1.00 90.69 353 LEU A N 1
ATOM 2743 C CA . LEU A 1 353 ? -21.556 4.749 41.292 1.00 90.69 353 LEU A CA 1
ATOM 2744 C C . LEU A 1 353 ? -20.673 5.518 40.315 1.00 90.69 353 LEU A C 1
ATOM 2746 O O . LEU A 1 353 ? -20.923 6.693 40.042 1.00 90.69 353 LEU A O 1
ATOM 2750 N N . ARG A 1 354 ? -19.629 4.865 39.802 1.00 92.00 354 ARG A N 1
ATOM 2751 C CA . ARG A 1 354 ? -18.646 5.492 38.914 1.00 92.00 354 ARG A CA 1
ATOM 2752 C C . ARG A 1 354 ? -18.499 4.684 37.640 1.00 92.00 354 ARG A C 1
ATOM 2754 O O . ARG A 1 354 ? -18.285 3.480 37.688 1.00 92.00 354 ARG A O 1
ATOM 2761 N N . PHE A 1 355 ? -18.539 5.392 36.520 1.00 94.06 355 PHE A N 1
ATOM 2762 C CA . PHE A 1 355 ? -18.379 4.836 35.183 1.00 94.06 355 PHE A CA 1
ATOM 2763 C C . PHE A 1 355 ? -17.272 5.604 34.454 1.00 94.06 355 PHE A C 1
ATOM 2765 O O . PHE A 1 355 ? -17.549 6.374 33.536 1.00 94.06 355 PHE A O 1
ATOM 2772 N N . PRO A 1 356 ? -16.008 5.475 34.891 1.00 87.75 356 PRO A N 1
ATOM 2773 C CA . PRO A 1 356 ? -14.935 6.387 34.489 1.00 87.75 356 PRO A CA 1
ATOM 2774 C C . PRO A 1 356 ? -14.596 6.331 32.992 1.00 87.75 356 PRO A C 1
ATOM 2776 O O . PRO A 1 356 ? -13.947 7.240 32.483 1.00 87.75 356 PRO A O 1
ATOM 2779 N N . ARG A 1 357 ? -15.001 5.264 32.294 1.00 85.50 357 ARG A N 1
ATOM 2780 C CA . ARG A 1 357 ? -14.695 5.014 30.878 1.00 85.50 357 ARG A CA 1
ATOM 2781 C C . ARG A 1 357 ? -15.935 4.850 29.998 1.00 85.50 357 ARG A C 1
ATOM 2783 O O . ARG A 1 357 ? -15.785 4.603 28.803 1.00 85.50 357 ARG A O 1
ATOM 2790 N N . LEU A 1 358 ? -17.136 4.981 30.567 1.00 87.88 358 LEU A N 1
ATOM 2791 C CA . LEU A 1 358 ? -18.371 4.680 29.852 1.00 87.88 358 LEU A CA 1
ATOM 2792 C C . LEU A 1 358 ? -18.641 5.759 28.810 1.00 87.88 358 LEU A C 1
ATOM 2794 O O . LEU A 1 358 ? -18.809 6.930 29.137 1.00 87.88 358 LEU A O 1
ATOM 2798 N N . MET A 1 359 ? -18.706 5.336 27.555 1.00 81.81 359 MET A N 1
ATOM 2799 C CA . MET A 1 359 ? -19.000 6.194 26.412 1.00 81.81 359 MET A CA 1
ATOM 2800 C C . MET A 1 359 ? -20.424 5.991 25.897 1.00 81.81 359 MET A C 1
ATOM 2802 O O . MET A 1 359 ? -21.012 6.918 25.348 1.00 81.81 359 MET A O 1
ATOM 2806 N N . ARG A 1 360 ? -20.990 4.787 26.059 1.00 84.44 360 ARG A N 1
ATOM 2807 C CA . ARG A 1 360 ? -22.325 4.466 25.543 1.00 84.44 360 ARG A CA 1
ATOM 2808 C C . ARG A 1 360 ? -23.086 3.522 26.467 1.00 84.44 360 ARG A C 1
ATOM 2810 O O . ARG A 1 360 ? -22.592 2.456 26.818 1.00 84.44 360 ARG A O 1
ATOM 2817 N N . TRP A 1 361 ? -24.317 3.886 26.809 1.00 91.69 361 TRP A N 1
ATOM 2818 C CA . TRP A 1 361 ? -25.252 3.016 27.519 1.00 91.69 361 TRP A CA 1
ATOM 2819 C C . TRP A 1 361 ? -26.516 2.866 26.679 1.00 91.69 361 TRP A C 1
ATOM 2821 O O . TRP A 1 361 ? -27.234 3.834 26.445 1.00 91.69 361 TRP A O 1
ATOM 2831 N N . LEU A 1 362 ? -26.748 1.658 26.177 1.00 88.62 362 LEU A N 1
ATOM 2832 C CA . LEU A 1 362 ? -27.918 1.302 25.387 1.00 88.62 362 LEU A CA 1
ATOM 2833 C C . LEU A 1 362 ? -29.006 0.694 26.286 1.00 88.62 362 LEU A C 1
ATOM 2835 O O . LEU A 1 362 ? -28.683 -0.057 27.213 1.00 88.62 362 LEU A O 1
ATOM 2839 N N . PRO A 1 363 ? -30.290 0.964 26.009 1.00 88.56 363 PRO A N 1
ATOM 2840 C CA . PRO A 1 363 ? -31.379 0.352 26.756 1.00 88.56 363 PRO A CA 1
ATOM 2841 C C . PRO A 1 363 ? -31.418 -1.167 26.517 1.00 88.56 363 PRO A C 1
ATOM 2843 O O . PRO A 1 363 ? -31.039 -1.662 25.450 1.00 88.56 363 PRO A O 1
ATOM 2846 N N . CYS A 1 364 ? -31.872 -1.930 27.515 1.00 86.06 364 CYS A N 1
ATOM 2847 C CA . CYS A 1 364 ? -31.983 -3.388 27.396 1.00 86.06 364 CYS A CA 1
ATOM 2848 C C . CYS A 1 364 ? -33.151 -3.845 26.513 1.00 86.06 364 CYS A C 1
ATOM 2850 O O . CYS A 1 364 ? -33.144 -4.978 26.034 1.00 86.06 364 CYS A O 1
ATOM 2852 N N . ALA A 1 365 ? -34.133 -2.973 26.292 1.00 81.06 365 ALA A N 1
ATOM 2853 C CA . ALA A 1 365 ? -35.275 -3.175 25.416 1.00 81.06 365 ALA A CA 1
ATOM 2854 C C . ALA A 1 365 ? -35.628 -1.851 24.722 1.00 81.06 365 ALA A C 1
ATOM 2856 O O . ALA A 1 365 ? -35.310 -0.776 25.226 1.00 81.06 365 ALA A O 1
ATOM 2857 N N . ASN A 1 366 ? -36.280 -1.924 23.561 1.00 69.44 366 ASN A N 1
ATOM 2858 C CA . ASN A 1 366 ? -36.887 -0.744 22.951 1.00 69.44 366 ASN A CA 1
ATOM 2859 C C . ASN A 1 366 ? -38.191 -0.452 23.705 1.00 69.44 366 ASN A C 1
ATOM 2861 O O . ASN A 1 366 ? -39.184 -1.141 23.471 1.00 69.44 366 ASN A O 1
ATOM 2865 N N . GLY A 1 367 ? -38.166 0.515 24.622 1.00 49.94 367 GLY A N 1
ATOM 2866 C CA . GLY A 1 367 ? -39.317 0.900 25.442 1.00 49.94 367 GLY A CA 1
ATOM 2867 C C . GLY A 1 367 ? -38.884 1.527 26.747 1.00 49.94 367 GLY A C 1
ATOM 2868 O O . GLY A 1 367 ? -38.677 0.747 27.700 1.00 49.94 367 GLY A O 1
#

Foldseek 3Di:
DDDQQQAADAEDAEPVVLLVRQFQGQEHHYHPPHFAEYECQPPDLVSQCRNQVNHAEYEHAYEHELHQHQEHENARYAAFHYSDPPGFNYEAYHNQNHQYYDDPNAAACRGAEYEHENNQNHDVVRVVVVPRRYDHYHHYYDDALLVDDDDDDDLLNSLQSQFQPQEYHHDPDAREAECQVPDLVSQQRNLVNHQEYAHAYEQEQDQDQEHENANHQEYEYSDAQDASYAHAQHANHQYYHDQLNRDYDPPGQRDAADNHQNHDPVRLVSVCSNPVPHNGDYQDFPQQADAEDAELVVLLVRQFQHQEHEHHPPHFAEYENQPPALVSQCRNQVNHAEYAHHYDHDPHPHPDHDNPRHDYYHYSDDD

InterPro domains:
  IPR053079 SPS2 domain-containing protein [PTHR21662] (41-269)

Secondary structure (DSSP, 8-state):
----TTSSB----BHHHHHHHHTT-SEE-BPTT---EEE-TTS-HHHHHHHHTT--EEE-EEEEES---SEEE-TT--EEE-SSTTS-SEEEES-TT--EEE-TT--TTSEEEEEEE--TTS-HHHHHHHHHHEEEEEEE---GGGG--SS---HHHHHHHHTT-SEE--SSS--EEEGGGS-HHHHHHHHHS-SEEE-EEEEES---SEEE-TT--EEE-SSTTS-SEEEE--TT--EEE--TT-B--TT---EEEE--TT--HHHHHHHHHH-TTSEE-----TTTTB----BHHHHHHHHTT-SEE-BPTT---EEE-TTS-HHHHHHHHTT--EEE-EEE--S---S----TT--EEE-SS--

Organism: Strongylus vulgaris (NCBI:txid40348)

Sequence (367 aa):
MIVLECSELGPITNAAQLFEQCAGEPFIAPRPGTILHVDLSKLTEQQLHELFANMVEMQICITVEGSSVKSLRFPRLIRWLPCANGKPALTLVYNYFLENVQFPKCKRGCIKNAIIKNNPKLPSTIIEEILTWCNQCEVIYTEPSCGLSGVGYSMIDFVRACAGKEVIVPRREMIIIDSSKVSEEEMNAFCSNAVYMEVCITVTMTDYRSLRCPRLRYMKSCRPGTPVFTIVQNPYLSVVKIPPNVRYPENEKILLVGMNQKLPSVNIKALKKICPHCQIEGFFSKCSALGPIKNGAVLFEQCAGEPFIAPRPGTILDVDLSKLTEQQLQELFANMVEMQICITIKGSSAKSLRFPRLMRWLPCANG

pLDDT: mean 91.38, std 7.49, range [40.03, 98.56]